Protein AF-A0A9Q1JH69-F1 (afdb_monomer_lite)

Structure (mmCIF, N/CA/C/O backbone):
data_AF-A0A9Q1JH69-F1
#
_entry.id   AF-A0A9Q1JH69-F1
#
loop_
_atom_site.group_PDB
_atom_site.id
_atom_site.type_symbol
_atom_site.label_atom_id
_atom_site.label_alt_id
_atom_site.label_comp_id
_atom_site.label_asym_id
_atom_site.label_entity_id
_atom_site.label_seq_id
_atom_site.pdbx_PDB_ins_code
_atom_site.Cartn_x
_atom_site.Cartn_y
_atom_site.Cartn_z
_atom_site.occupancy
_atom_site.B_iso_or_equiv
_atom_site.auth_seq_id
_atom_site.auth_comp_id
_atom_site.auth_asym_id
_atom_site.auth_atom_id
_atom_site.pdbx_PDB_model_num
ATOM 1 N N . MET A 1 1 ? -28.970 16.716 25.836 1.00 39.31 1 MET A N 1
ATOM 2 C CA . MET A 1 1 ? -28.172 15.464 25.764 1.00 39.31 1 MET A CA 1
ATOM 3 C C . MET A 1 1 ? -27.393 15.265 24.453 1.00 39.31 1 MET A C 1
ATOM 5 O O . MET A 1 1 ? -26.187 15.084 24.532 1.00 39.31 1 MET A O 1
ATOM 9 N N . ARG A 1 2 ? -27.994 15.354 23.248 1.00 32.56 2 ARG A N 1
ATOM 10 C CA . ARG A 1 2 ? -27.278 15.139 21.957 1.00 32.56 2 ARG A CA 1
ATOM 11 C C . ARG A 1 2 ? -26.061 16.054 21.710 1.00 32.56 2 ARG A C 1
ATOM 13 O O . ARG A 1 2 ? -25.109 15.648 21.047 1.00 32.56 2 ARG A O 1
ATOM 20 N N . GLN A 1 3 ? -26.083 17.286 22.224 1.00 34.34 3 GLN A N 1
ATOM 21 C CA . GLN A 1 3 ? -24.958 18.224 22.106 1.00 34.34 3 GLN A CA 1
ATOM 22 C C . GLN A 1 3 ? -23.813 17.908 23.077 1.00 34.34 3 GLN A C 1
ATOM 24 O O . GLN A 1 3 ? -22.659 17.987 22.669 1.00 34.34 3 GLN A O 1
ATOM 29 N N . GLN A 1 4 ? -24.110 17.469 24.305 1.00 36.91 4 GLN A N 1
ATOM 30 C CA . GLN A 1 4 ? -23.094 17.056 25.283 1.00 36.91 4 GLN A CA 1
ATOM 31 C C . GLN A 1 4 ? -22.346 15.799 24.820 1.00 36.91 4 GLN A C 1
ATOM 33 O O . GLN A 1 4 ? -21.121 15.793 24.843 1.00 36.91 4 GLN A O 1
ATOM 38 N N . SER A 1 5 ? -23.044 14.811 24.243 1.00 51.31 5 SER A N 1
ATOM 39 C CA . SER A 1 5 ? -22.400 13.619 23.663 1.00 51.31 5 SER A CA 1
ATOM 40 C C . SER A 1 5 ? -21.495 13.933 22.462 1.00 51.31 5 SER A C 1
ATOM 42 O O . SER A 1 5 ? -20.527 13.224 22.203 1.00 51.31 5 SER A O 1
ATOM 44 N N . LYS A 1 6 ? -21.793 15.002 21.704 1.00 47.84 6 LYS A N 1
ATOM 45 C CA . LYS A 1 6 ? -20.969 15.450 20.565 1.00 47.84 6 LYS A CA 1
ATOM 46 C C . LYS A 1 6 ? -19.736 16.232 21.041 1.00 47.84 6 LYS A C 1
ATOM 48 O O . LYS A 1 6 ? -18.679 16.129 20.427 1.00 47.84 6 LYS A O 1
ATOM 53 N N . LEU A 1 7 ? -19.872 16.969 22.147 1.00 47.31 7 LEU A N 1
ATOM 54 C CA . LEU A 1 7 ? -18.792 17.677 22.841 1.00 47.31 7 LEU A CA 1
ATOM 55 C C . LEU A 1 7 ? -17.818 16.715 23.534 1.00 47.31 7 LEU A C 1
ATOM 57 O O . LEU A 1 7 ? -16.612 16.879 23.375 1.00 47.31 7 LEU A O 1
ATOM 61 N N . GLU A 1 8 ? -18.316 15.679 24.215 1.00 49.56 8 GLU A N 1
ATOM 62 C CA . GLU A 1 8 ? -17.483 14.598 24.765 1.00 49.56 8 GLU A CA 1
ATOM 63 C C . GLU A 1 8 ? -16.737 13.844 23.663 1.00 49.56 8 GLU A C 1
ATOM 65 O O . GLU A 1 8 ? -15.539 13.629 23.783 1.00 49.56 8 GLU A O 1
ATOM 70 N N . TRP A 1 9 ? -17.388 13.516 22.542 1.00 50.44 9 TRP A N 1
ATOM 71 C CA . TRP A 1 9 ? -16.715 12.861 21.412 1.00 50.44 9 TRP A CA 1
ATOM 72 C C . TRP A 1 9 ? -15.596 13.727 20.804 1.00 50.44 9 TRP A C 1
ATOM 74 O O . TRP A 1 9 ? -14.533 13.220 20.452 1.00 50.44 9 TRP A O 1
ATOM 84 N N . LEU A 1 10 ? -15.798 15.048 20.729 1.00 52.19 10 LEU A N 1
ATOM 85 C CA . LEU A 1 10 ? -14.790 16.001 20.249 1.00 52.19 10 LEU A CA 1
ATOM 86 C C . LEU A 1 10 ? -13.636 16.223 21.243 1.00 52.19 10 LEU A C 1
ATOM 88 O O . LEU A 1 10 ? -12.507 16.459 20.802 1.00 52.19 10 LEU A O 1
ATOM 92 N N . ASN A 1 11 ? -13.904 16.154 22.552 1.00 52.62 11 ASN A N 1
ATOM 93 C CA . ASN A 1 11 ? -12.882 16.275 23.598 1.00 52.62 11 ASN A CA 1
ATOM 94 C C . ASN A 1 11 ? -12.107 14.966 23.822 1.00 52.62 11 ASN A C 1
ATOM 96 O O . ASN A 1 11 ? -10.902 15.026 24.053 1.00 52.62 11 ASN A O 1
ATOM 100 N N . SER A 1 12 ? -12.761 13.807 23.724 1.00 52.50 12 SER A N 1
ATOM 101 C CA . SER A 1 12 ? -12.167 12.489 23.992 1.00 52.50 12 SER A CA 1
ATOM 102 C C . SER A 1 12 ? -11.649 11.766 22.743 1.00 52.50 12 SER A C 1
ATOM 104 O O . SER A 1 12 ? -10.845 10.858 22.894 1.00 52.50 12 SER A O 1
ATOM 106 N N . GLY A 1 13 ? -12.021 12.166 21.521 1.00 59.81 13 GLY A N 1
ATOM 107 C CA . GLY A 1 13 ? -11.434 11.662 20.265 1.00 59.81 13 GLY A CA 1
ATOM 108 C C . GLY A 1 13 ? -11.189 10.139 20.201 1.00 59.81 13 GLY A C 1
ATOM 109 O O . GLY A 1 13 ? -11.972 9.353 20.724 1.00 59.81 13 GLY A O 1
ATOM 110 N N . ASP A 1 14 ? -10.071 9.738 19.577 1.00 53.41 14 ASP A N 1
ATOM 111 C CA . ASP A 1 14 ? -9.562 8.351 19.467 1.00 53.41 14 ASP A CA 1
ATOM 112 C C . ASP A 1 14 ? -8.989 7.780 20.784 1.00 53.41 14 ASP A C 1
ATOM 114 O O . ASP A 1 14 ? -8.288 6.764 20.775 1.00 53.41 14 ASP A O 1
ATOM 118 N N . HIS A 1 15 ? -9.232 8.411 21.940 1.00 51.44 15 HIS A N 1
ATOM 119 C CA . HIS A 1 15 ? -8.842 7.783 23.200 1.00 51.44 15 HIS A CA 1
ATOM 120 C C . HIS A 1 15 ? -9.633 6.480 23.387 1.00 51.44 15 HIS A C 1
ATOM 122 O O . HIS A 1 15 ? -10.811 6.402 23.027 1.00 51.44 15 HIS A O 1
ATOM 128 N N . TYR A 1 16 ? -8.969 5.463 23.954 1.00 51.84 16 TYR A N 1
ATOM 129 C CA . TYR A 1 16 ? -9.450 4.094 24.208 1.00 51.84 16 TYR A CA 1
ATOM 130 C C . TYR A 1 16 ? -10.591 4.085 25.250 1.00 51.84 16 TYR A C 1
ATOM 132 O O . TYR A 1 16 ? -10.495 3.518 26.334 1.00 51.84 16 TYR A O 1
ATOM 140 N N . THR A 1 17 ? -11.671 4.801 24.957 1.00 66.44 17 THR A N 1
ATOM 141 C CA . THR A 1 17 ? -12.751 5.123 25.886 1.00 66.44 17 THR A CA 1
ATOM 142 C C . THR A 1 17 ? -13.881 4.123 25.683 1.00 66.44 17 THR A C 1
ATOM 144 O O . THR A 1 17 ? -14.203 3.768 24.548 1.00 66.44 17 THR A O 1
ATOM 147 N N . LYS A 1 18 ? -14.549 3.692 26.760 1.00 71.19 18 LYS A N 1
ATOM 148 C CA . LYS A 1 18 ? -15.679 2.743 26.678 1.00 71.19 18 LYS A CA 1
ATOM 149 C C . LYS A 1 18 ? -16.758 3.193 25.679 1.00 71.19 18 LYS A C 1
ATOM 151 O O . LYS A 1 18 ? -17.301 2.367 24.951 1.00 71.19 18 LYS A O 1
ATOM 156 N N . LEU A 1 19 ? -17.003 4.503 25.580 1.00 72.56 19 LEU A N 1
ATOM 157 C CA . LEU A 1 19 ? -17.933 5.097 24.6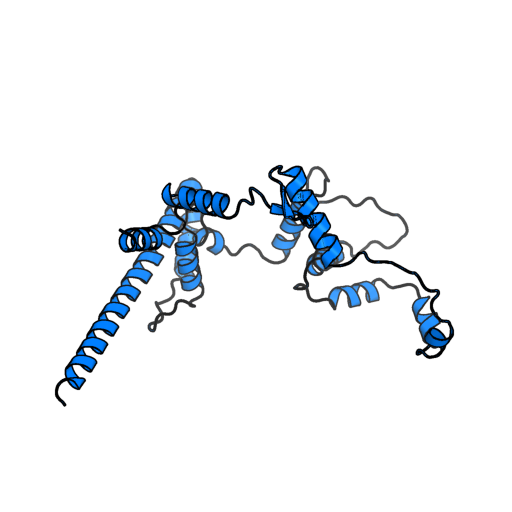14 1.00 72.56 19 LEU A CA 1
ATOM 158 C C . LEU A 1 19 ? -17.505 4.897 23.150 1.00 72.56 19 LEU A C 1
ATOM 160 O O . LEU A 1 19 ? -18.359 4.647 22.302 1.00 72.56 19 LEU A O 1
ATOM 164 N N . PHE A 1 20 ? -16.205 4.959 22.843 1.00 67.50 20 PHE A N 1
ATOM 165 C CA . PHE A 1 20 ? -15.690 4.706 21.493 1.00 67.50 20 PHE A CA 1
ATOM 166 C C . PHE A 1 20 ? -15.962 3.260 21.070 1.00 67.50 20 PHE A C 1
ATOM 168 O O . PHE A 1 20 ? -16.526 3.025 20.002 1.00 67.50 20 PHE A O 1
ATOM 175 N N . PHE A 1 21 ? -15.659 2.293 21.941 1.00 76.12 21 PHE A N 1
ATOM 176 C CA . PHE A 1 21 ? -15.958 0.882 21.679 1.00 76.12 21 PHE A CA 1
ATOM 177 C C . PHE A 1 21 ? -17.456 0.608 21.604 1.00 76.12 21 PHE A C 1
ATOM 179 O O . PHE A 1 21 ? -17.886 -0.143 20.730 1.00 76.12 21 PHE A O 1
ATOM 186 N N . ALA A 1 22 ? -18.266 1.256 22.445 1.00 80.88 22 ALA A N 1
ATOM 187 C CA . ALA A 1 22 ? -19.720 1.179 22.349 1.00 80.88 22 ALA A CA 1
ATOM 188 C C . ALA A 1 22 ? -20.221 1.711 20.996 1.00 80.88 22 ALA A C 1
ATOM 190 O O . ALA A 1 22 ? -21.060 1.078 20.356 1.00 80.88 22 ALA A O 1
ATOM 191 N N . LYS A 1 23 ? -19.655 2.820 20.501 1.00 77.94 23 LYS A N 1
ATOM 192 C CA . LYS A 1 23 ? -20.007 3.382 19.192 1.00 77.94 23 LYS A CA 1
ATOM 193 C C . LYS A 1 23 ? -19.524 2.511 18.031 1.00 77.94 23 LYS A C 1
ATOM 195 O O . LYS A 1 23 ? -20.263 2.336 17.068 1.00 77.94 23 LYS A O 1
ATOM 200 N N . MET A 1 24 ? -18.326 1.933 18.121 1.00 76.31 24 MET A N 1
ATOM 201 C CA . MET A 1 24 ? -17.813 0.953 17.156 1.00 76.31 24 MET A CA 1
ATOM 202 C C . MET A 1 24 ? -18.691 -0.298 17.116 1.00 76.31 24 MET A C 1
ATOM 204 O O . MET A 1 24 ? -19.048 -0.750 16.032 1.00 76.31 24 MET A O 1
ATOM 208 N N . LYS A 1 25 ? -19.104 -0.815 18.279 1.00 83.94 25 LYS A N 1
ATOM 209 C CA . LYS A 1 25 ? -20.039 -1.941 18.389 1.00 83.94 25 LYS A CA 1
ATOM 210 C C . LYS A 1 25 ? -21.395 -1.589 17.779 1.00 83.94 25 LYS A C 1
ATOM 212 O O . LYS A 1 25 ? -21.896 -2.370 16.981 1.00 83.94 25 LYS A O 1
ATOM 217 N N . GLN A 1 26 ? -21.921 -0.392 18.053 1.00 84.19 26 GLN A N 1
ATOM 218 C CA . GLN A 1 26 ? -23.156 0.102 17.439 1.00 84.19 26 GLN A CA 1
ATOM 219 C C . GLN A 1 26 ? -23.038 0.194 15.912 1.00 84.19 26 GLN A C 1
ATOM 221 O O . GLN A 1 26 ? -23.941 -0.243 15.211 1.00 84.19 26 GLN A O 1
ATOM 226 N N . ARG A 1 27 ? -21.934 0.733 15.375 1.00 81.00 27 ARG A N 1
ATOM 227 C CA . ARG A 1 27 ? -21.709 0.796 13.919 1.00 81.00 27 ARG A CA 1
ATOM 228 C C . ARG A 1 27 ? -21.555 -0.593 13.312 1.00 81.00 27 ARG A C 1
ATOM 230 O O . ARG A 1 27 ? -22.103 -0.841 12.250 1.00 81.00 27 ARG A O 1
ATOM 237 N N . LYS A 1 28 ? -20.845 -1.497 13.991 1.00 82.50 28 LYS A N 1
ATOM 238 C CA . LYS A 1 28 ? -20.693 -2.890 13.560 1.00 82.50 28 LYS A CA 1
ATOM 239 C C . LYS A 1 28 ? -22.045 -3.601 13.511 1.00 82.50 28 LYS A C 1
ATOM 241 O O . LYS A 1 28 ? -22.288 -4.298 12.544 1.00 82.50 28 LYS A O 1
ATOM 246 N N . GLN A 1 29 ? -22.905 -3.393 14.508 1.00 83.38 29 GLN A N 1
ATOM 247 C CA . GLN A 1 29 ? -24.267 -3.938 14.546 1.00 83.38 29 GLN A CA 1
ATOM 248 C C . GLN A 1 29 ? -25.170 -3.310 13.478 1.00 83.38 29 GLN A C 1
ATOM 250 O O . GLN A 1 29 ? -25.878 -4.031 12.796 1.00 83.38 29 GLN A O 1
ATOM 255 N N . ALA A 1 30 ? -25.112 -1.989 13.287 1.00 81.88 30 ALA A N 1
ATOM 256 C CA . ALA A 1 30 ? -25.909 -1.296 12.271 1.00 81.88 30 ALA A CA 1
ATOM 257 C C . ALA A 1 30 ? -25.500 -1.661 10.834 1.00 81.88 30 ALA A C 1
ATOM 259 O O . ALA A 1 30 ? -26.337 -1.664 9.942 1.00 81.88 30 ALA A O 1
ATOM 260 N N . ASN A 1 31 ? -24.219 -1.963 10.615 1.00 81.06 31 ASN A N 1
ATOM 261 C CA . ASN A 1 31 ? -23.698 -2.408 9.324 1.00 81.06 31 ASN A CA 1
ATOM 262 C C . ASN A 1 31 ? -23.751 -3.935 9.160 1.00 81.06 31 ASN A C 1
ATOM 264 O O . ASN A 1 31 ? -23.319 -4.442 8.125 1.00 81.06 31 ASN A O 1
ATOM 268 N N . TYR A 1 32 ? -24.191 -4.674 10.182 1.00 81.12 32 TYR A N 1
ATOM 269 C CA . TYR A 1 32 ? -24.333 -6.116 10.079 1.00 81.12 32 TYR A CA 1
ATOM 270 C C . TYR A 1 32 ? -25.615 -6.416 9.313 1.00 81.12 32 TYR A C 1
ATOM 272 O O . TYR A 1 32 ? -26.703 -6.008 9.714 1.00 81.12 32 TYR A O 1
ATOM 280 N N . ILE A 1 33 ? -25.470 -7.106 8.190 1.00 81.06 33 ILE A N 1
ATOM 281 C CA . ILE A 1 33 ? -26.597 -7.526 7.371 1.00 81.06 33 ILE A CA 1
ATOM 282 C C . ILE A 1 33 ? -27.104 -8.836 7.973 1.00 81.06 33 ILE A C 1
ATOM 284 O O . ILE A 1 33 ? -26.442 -9.862 7.852 1.00 81.06 33 ILE A O 1
ATOM 288 N N . TYR A 1 34 ? -28.230 -8.764 8.683 1.00 80.62 34 TYR A N 1
ATOM 289 C CA . TYR A 1 34 ? -28.872 -9.923 9.312 1.00 80.62 34 TYR A CA 1
ATOM 290 C C . TYR A 1 34 ? -29.674 -10.744 8.312 1.00 80.62 34 TYR A C 1
ATOM 292 O O . TYR A 1 34 ? -29.681 -11.964 8.398 1.00 80.62 34 TYR A O 1
ATOM 300 N N . SER A 1 35 ? -30.327 -10.064 7.373 1.00 85.19 35 SER A N 1
ATOM 301 C CA . SER A 1 35 ? -31.184 -10.692 6.388 1.00 85.19 35 SER A CA 1
ATOM 302 C C . SER A 1 35 ? -31.197 -9.913 5.089 1.00 85.19 35 SER A C 1
ATOM 304 O O . SER A 1 35 ? -31.017 -8.689 5.075 1.00 85.19 35 SER A O 1
ATOM 306 N N . ILE A 1 36 ? -31.379 -10.635 3.989 1.00 88.44 36 ILE A N 1
ATOM 307 C CA . ILE A 1 36 ? -31.555 -10.051 2.659 1.00 88.44 36 ILE A CA 1
ATOM 308 C C . ILE A 1 36 ? -32.697 -10.743 1.931 1.00 88.44 36 ILE A C 1
ATOM 310 O O . ILE A 1 36 ? -32.966 -11.921 2.152 1.00 88.44 36 ILE A O 1
ATOM 314 N N . ASN A 1 37 ? -33.348 -9.999 1.042 1.00 88.50 37 ASN A N 1
ATOM 315 C CA . ASN A 1 37 ? -34.359 -10.556 0.157 1.00 88.50 37 ASN A CA 1
ATOM 316 C C . ASN A 1 37 ? -33.669 -11.146 -1.070 1.00 88.50 37 ASN A C 1
ATOM 318 O O . ASN A 1 37 ? -32.896 -10.454 -1.738 1.00 88.50 37 ASN A O 1
ATOM 322 N N . ASP A 1 38 ? -33.961 -12.408 -1.358 1.00 84.50 38 ASP A N 1
ATOM 323 C CA . ASP A 1 38 ? -33.528 -13.061 -2.588 1.00 84.50 38 ASP A CA 1
ATOM 324 C C . ASP A 1 38 ? -34.322 -12.537 -3.802 1.00 84.50 38 ASP A C 1
ATOM 326 O O . ASP A 1 38 ? -35.324 -11.828 -3.661 1.00 84.50 38 ASP A O 1
ATOM 330 N N . ALA A 1 39 ? -33.904 -12.907 -5.013 1.00 81.56 39 ALA A N 1
ATOM 331 C CA . ALA A 1 39 ? -34.541 -12.517 -6.272 1.00 81.56 39 ALA A CA 1
ATOM 332 C C . ALA A 1 39 ? -36.028 -12.920 -6.365 1.00 81.56 39 ALA A C 1
ATOM 334 O O . ALA A 1 39 ? -36.788 -12.310 -7.113 1.00 81.56 39 ALA A O 1
ATOM 335 N N . THR A 1 40 ? -36.458 -13.921 -5.591 1.00 84.12 40 THR A N 1
ATOM 336 C CA . THR A 1 40 ? -37.853 -14.378 -5.484 1.00 84.12 40 THR A CA 1
ATOM 337 C C . THR A 1 40 ? -38.670 -13.622 -4.429 1.00 84.12 40 THR A C 1
ATOM 339 O O . THR A 1 40 ? -39.846 -13.925 -4.239 1.00 84.12 40 THR A O 1
ATOM 342 N N . GLY A 1 41 ? -38.071 -12.659 -3.719 1.00 82.25 41 GLY A N 1
ATOM 343 C CA . GLY A 1 41 ? -38.712 -11.911 -2.633 1.00 82.25 41 GLY A CA 1
ATOM 344 C C . GLY A 1 41 ? -38.757 -12.649 -1.289 1.00 82.25 41 GLY A C 1
ATOM 345 O O . GLY A 1 41 ? -39.386 -12.166 -0.350 1.00 82.25 41 GLY A O 1
ATOM 346 N N . THR A 1 42 ? -38.100 -13.805 -1.174 1.00 86.88 42 THR A N 1
ATOM 347 C CA . THR A 1 42 ? -38.000 -14.569 0.078 1.00 86.88 42 THR A CA 1
ATOM 348 C C . THR A 1 42 ? -36.910 -13.984 0.977 1.00 86.88 42 THR A C 1
ATOM 350 O O . THR A 1 42 ? -35.824 -13.658 0.500 1.00 86.88 42 THR A O 1
ATOM 353 N N . ILE A 1 43 ? -37.193 -13.857 2.276 1.00 88.12 43 ILE A N 1
ATOM 354 C CA . ILE A 1 43 ? -36.234 -13.362 3.271 1.00 88.12 43 ILE A CA 1
ATOM 355 C C . ILE A 1 43 ? -35.274 -14.498 3.645 1.00 88.12 43 ILE A C 1
ATOM 357 O O . ILE A 1 43 ? -35.712 -15.595 3.995 1.00 88.12 43 ILE A O 1
ATOM 361 N N . VAL A 1 44 ? -33.972 -14.230 3.564 1.00 87.00 44 VAL A N 1
ATOM 362 C CA . VAL A 1 44 ? -32.896 -15.168 3.897 1.00 87.00 44 VAL A CA 1
ATOM 363 C C . VAL A 1 44 ? -32.104 -14.627 5.085 1.00 87.00 44 VAL A C 1
ATOM 365 O O . VAL A 1 44 ? -31.508 -13.556 4.978 1.00 87.00 44 VAL A O 1
ATOM 368 N N . ASP A 1 45 ? -32.064 -15.392 6.180 1.00 86.25 45 ASP A N 1
ATOM 369 C CA . ASP A 1 45 ? -31.484 -14.969 7.470 1.00 86.25 45 ASP A CA 1
ATOM 370 C C . ASP A 1 45 ? -30.182 -15.710 7.848 1.00 86.25 45 ASP A C 1
ATOM 372 O O . ASP A 1 45 ? -29.482 -15.321 8.783 1.00 86.25 45 ASP A O 1
ATOM 376 N N . ASP A 1 46 ? -29.830 -16.794 7.147 1.00 87.25 46 ASP A N 1
ATOM 377 C CA . ASP A 1 46 ? -28.613 -17.564 7.440 1.00 87.25 46 ASP A CA 1
ATOM 378 C C . ASP A 1 46 ? -27.363 -16.911 6.832 1.00 87.25 46 ASP A C 1
ATOM 380 O O . ASP A 1 46 ? -27.356 -16.532 5.664 1.00 87.25 46 ASP A O 1
ATOM 384 N N . PHE A 1 47 ? -26.262 -16.834 7.587 1.00 85.44 47 PHE A N 1
ATOM 385 C CA . PHE A 1 47 ? -25.041 -16.148 7.145 1.00 85.44 47 PHE A CA 1
ATOM 386 C C . PHE A 1 47 ? -24.449 -16.754 5.866 1.00 85.44 47 PHE A C 1
ATOM 388 O O . PHE A 1 47 ? -23.991 -16.017 4.987 1.00 85.44 47 PHE A O 1
ATOM 395 N N . SER A 1 48 ? -24.461 -18.087 5.740 1.00 86.81 48 SER A N 1
ATOM 396 C CA . SER A 1 48 ? -23.951 -18.743 4.535 1.00 86.81 48 SER A CA 1
ATOM 397 C C . SER A 1 48 ? -24.873 -18.494 3.346 1.00 86.81 48 SER A C 1
ATOM 399 O O . SER A 1 48 ? -24.389 -18.292 2.229 1.00 86.81 48 SER A O 1
ATOM 401 N N . ALA A 1 49 ? -26.183 -18.499 3.580 1.00 85.12 49 ALA A N 1
ATOM 402 C CA . ALA A 1 49 ? -27.175 -18.221 2.554 1.00 85.12 49 ALA A CA 1
ATOM 403 C C . ALA A 1 49 ? -27.135 -16.749 2.092 1.00 85.12 49 ALA A C 1
ATOM 405 O O . ALA A 1 49 ? -27.077 -16.502 0.892 1.00 85.12 49 ALA A O 1
ATOM 406 N N . VAL A 1 50 ? -27.022 -15.780 3.009 1.00 88.50 50 VAL A N 1
ATOM 407 C CA . VAL A 1 50 ? -26.853 -14.344 2.710 1.00 88.50 50 VAL A CA 1
ATOM 408 C C . VAL A 1 50 ? -25.600 -14.104 1.859 1.00 88.50 50 VAL A C 1
ATOM 410 O O . VAL A 1 50 ? -25.645 -13.393 0.854 1.00 88.50 50 VAL A O 1
ATOM 413 N N . ALA A 1 51 ? -24.470 -14.719 2.228 1.00 89.25 51 ALA A N 1
ATOM 414 C CA . ALA A 1 51 ? -23.226 -14.606 1.465 1.00 89.25 51 ALA A CA 1
ATOM 415 C C . ALA A 1 51 ? -23.368 -15.178 0.045 1.00 89.25 51 ALA A C 1
ATOM 417 O O . ALA A 1 51 ? -22.866 -14.583 -0.916 1.00 89.25 51 ALA A O 1
ATOM 418 N N . LYS A 1 52 ? -24.074 -16.306 -0.093 1.00 89.62 52 LYS A N 1
ATOM 419 C CA . LYS A 1 52 ? -24.352 -16.932 -1.387 1.00 89.62 52 LYS A CA 1
ATOM 420 C C . LYS A 1 52 ? -25.254 -16.047 -2.248 1.00 89.62 52 LYS A C 1
ATOM 422 O O . LYS A 1 52 ? -24.857 -15.711 -3.356 1.00 89.62 52 LYS A O 1
ATOM 427 N N . THR A 1 53 ? -26.385 -15.586 -1.721 1.00 90.25 53 THR A N 1
ATOM 428 C CA . THR A 1 53 ? -27.325 -14.710 -2.436 1.00 90.25 53 THR A CA 1
ATOM 429 C C . THR A 1 53 ? -26.666 -13.395 -2.871 1.00 90.25 53 THR A C 1
ATOM 431 O O . THR A 1 53 ? -26.849 -12.972 -4.010 1.00 90.25 53 THR A O 1
ATOM 434 N N . LEU A 1 54 ? -25.819 -12.778 -2.034 1.00 89.38 54 LEU A N 1
ATOM 435 C CA . LEU A 1 54 ? -25.022 -11.609 -2.443 1.00 89.38 54 LEU A CA 1
ATOM 436 C C . LEU A 1 54 ? -24.065 -11.939 -3.591 1.00 89.38 54 LEU A C 1
ATOM 438 O O . LEU A 1 54 ? -23.948 -11.170 -4.544 1.00 89.38 54 LEU A O 1
ATOM 442 N N . THR A 1 55 ? -23.366 -13.069 -3.493 1.00 89.31 55 THR A N 1
ATOM 443 C CA . THR A 1 55 ? -22.422 -13.502 -4.527 1.00 89.31 55 THR A CA 1
ATOM 444 C C . THR A 1 55 ? -23.143 -13.748 -5.848 1.00 89.31 55 THR A C 1
ATOM 446 O O . THR A 1 55 ? -22.709 -13.233 -6.876 1.00 89.31 55 THR A O 1
ATOM 449 N N . ASP A 1 56 ? -24.265 -14.463 -5.817 1.00 89.12 56 ASP A N 1
ATOM 450 C CA . ASP A 1 56 ? -25.077 -14.782 -6.991 1.00 89.12 56 ASP A CA 1
ATOM 451 C C . ASP A 1 56 ? -25.656 -13.510 -7.627 1.00 89.12 56 ASP A C 1
ATOM 453 O O . ASP A 1 56 ? -25.572 -13.338 -8.846 1.00 89.12 56 ASP A O 1
ATOM 457 N N . PHE A 1 57 ? -26.151 -12.570 -6.813 1.00 89.38 57 PHE A N 1
ATOM 458 C CA . PHE A 1 57 ? -26.628 -11.267 -7.277 1.00 89.38 57 PHE A CA 1
ATOM 459 C C . PHE A 1 57 ? -25.532 -10.490 -8.017 1.00 89.38 57 PHE A C 1
ATOM 461 O O . PHE A 1 57 ? -25.739 -10.055 -9.150 1.00 89.38 57 PHE A O 1
ATOM 468 N N . TYR A 1 58 ? -24.343 -10.343 -7.421 1.00 89.56 58 TYR A N 1
ATOM 469 C CA . TYR A 1 58 ? -23.249 -9.613 -8.068 1.00 89.56 58 TYR A CA 1
ATOM 470 C C . TYR A 1 58 ? -22.673 -10.359 -9.274 1.00 89.56 58 TYR A C 1
ATOM 472 O O . TYR A 1 58 ? -22.291 -9.713 -10.247 1.00 89.56 58 TYR A O 1
ATOM 480 N N . GLN A 1 59 ? -22.643 -11.693 -9.264 1.00 87.44 59 GLN A N 1
ATOM 481 C CA . GLN A 1 59 ? -22.253 -12.482 -10.437 1.00 87.44 59 GLN A CA 1
ATOM 482 C C . GLN A 1 59 ? -23.225 -12.293 -11.605 1.00 87.44 59 GLN A C 1
ATOM 484 O O . GLN A 1 59 ? -22.796 -12.235 -12.757 1.00 87.44 59 GLN A O 1
ATOM 489 N N . GLN A 1 60 ? -24.526 -12.192 -11.331 1.00 87.00 60 GLN A N 1
ATOM 490 C CA . GLN A 1 60 ? -25.519 -11.882 -12.358 1.00 87.00 60 GLN A CA 1
ATOM 491 C C . GLN A 1 60 ? -25.399 -10.431 -12.832 1.00 87.00 60 GLN A C 1
ATOM 493 O O . GLN A 1 60 ? -25.388 -10.196 -14.038 1.00 87.00 60 GLN A O 1
ATOM 498 N N . LEU A 1 61 ? -25.241 -9.478 -11.907 1.00 88.88 61 LEU A N 1
ATOM 499 C CA . LEU A 1 61 ? -25.121 -8.049 -12.208 1.00 88.88 61 LEU A CA 1
ATOM 500 C C . LEU A 1 61 ? -23.879 -7.724 -13.049 1.00 88.88 61 LEU A C 1
ATOM 502 O O . LEU A 1 61 ? -23.963 -6.965 -14.010 1.00 88.88 61 LEU A O 1
ATOM 506 N N . LEU A 1 62 ? -22.727 -8.294 -12.688 1.00 88.88 62 LEU A N 1
ATOM 507 C CA . LEU A 1 62 ? -21.468 -8.128 -13.424 1.00 88.88 62 LEU A CA 1
ATOM 508 C C . LEU A 1 62 ? -21.421 -8.985 -14.698 1.00 88.88 62 LEU A C 1
ATOM 510 O O . LEU A 1 62 ? -20.561 -8.776 -15.553 1.00 88.88 62 LEU A O 1
ATOM 514 N N . GLY A 1 63 ? -22.359 -9.925 -14.830 1.00 83.56 63 GLY A N 1
ATOM 515 C CA . GLY A 1 63 ? -22.439 -10.882 -15.917 1.00 83.56 63 GLY A CA 1
ATOM 516 C C . GLY A 1 63 ? -21.492 -12.070 -15.735 1.00 83.56 63 GLY A C 1
ATOM 517 O O . GLY A 1 63 ? -20.390 -11.976 -15.194 1.00 83.56 63 GLY A O 1
ATOM 518 N N . LYS A 1 64 ? -21.908 -13.227 -16.260 1.00 70.81 64 LYS A N 1
ATOM 519 C CA . LYS A 1 64 ? -20.998 -14.358 -16.462 1.00 70.81 64 LYS A CA 1
ATOM 520 C C . LYS A 1 64 ? -20.147 -14.045 -17.684 1.00 70.81 64 LYS A C 1
ATOM 522 O O . LYS A 1 64 ? -20.692 -13.872 -18.775 1.00 70.81 64 LYS A O 1
ATOM 527 N N . GLN A 1 65 ? -18.827 -13.997 -17.522 1.00 69.19 65 GLN A N 1
ATOM 528 C CA . GLN A 1 65 ? -17.918 -13.878 -18.656 1.00 69.19 65 GLN A CA 1
ATOM 529 C C . GLN A 1 65 ? -18.055 -15.139 -19.519 1.00 69.19 65 GLN A C 1
ATOM 531 O O . GLN A 1 65 ? -17.447 -16.172 -19.246 1.00 69.19 65 GLN A O 1
ATOM 536 N N . LYS A 1 66 ? -18.888 -15.082 -20.561 1.00 65.50 66 LYS A N 1
ATOM 537 C CA . LYS A 1 66 ? -18.874 -16.085 -21.623 1.00 65.50 66 LYS A CA 1
ATOM 538 C C . LYS A 1 66 ? -17.621 -15.819 -22.437 1.00 65.50 66 LYS A C 1
ATOM 540 O O . LYS A 1 66 ? -17.636 -14.995 -23.348 1.00 65.50 66 LYS A O 1
ATOM 545 N N . ILE A 1 67 ? -16.523 -16.475 -22.077 1.00 65.25 67 ILE A N 1
ATOM 546 C CA . ILE A 1 67 ? -15.313 -16.452 -22.893 1.00 65.25 67 ILE A CA 1
ATOM 547 C C . ILE A 1 67 ? -15.584 -17.335 -24.115 1.00 65.25 67 ILE A C 1
ATOM 549 O O . ILE A 1 67 ? -15.182 -18.492 -24.182 1.00 65.25 67 ILE A O 1
ATOM 553 N N . HIS A 1 68 ? -16.335 -16.806 -25.079 1.00 64.25 68 HIS A N 1
ATOM 554 C CA . HIS A 1 68 ? -16.284 -17.333 -26.429 1.00 64.25 68 HIS A CA 1
ATOM 555 C C . HIS A 1 68 ? -14.951 -16.879 -27.008 1.00 64.25 68 HIS A C 1
ATOM 557 O O . HIS A 1 68 ? -14.813 -15.743 -27.458 1.00 64.25 68 HIS A O 1
ATOM 563 N N . TYR A 1 69 ? -13.957 -17.763 -26.973 1.00 66.88 69 TYR A N 1
ATOM 564 C CA . TYR A 1 69 ? -12.792 -17.622 -27.833 1.00 66.88 69 TYR A CA 1
ATOM 565 C C . TYR A 1 69 ? -13.274 -17.819 -29.272 1.00 66.88 69 TYR A C 1
ATOM 567 O O . TYR A 1 69 ? -13.281 -18.928 -29.800 1.00 66.88 69 TYR A O 1
ATOM 575 N N . THR A 1 70 ? -13.759 -16.756 -29.907 1.00 70.38 70 THR A N 1
ATOM 576 C CA . THR A 1 70 ? -13.847 -16.748 -31.365 1.00 70.38 70 THR A CA 1
ATOM 577 C C . THR A 1 70 ? -12.423 -16.815 -31.890 1.00 70.38 70 THR A C 1
ATOM 579 O O . THR A 1 70 ? -11.560 -16.085 -31.396 1.00 70.38 70 THR A O 1
ATOM 582 N N . HIS A 1 71 ? -12.169 -17.682 -32.870 1.00 74.06 71 HIS A N 1
ATOM 583 C CA . HIS A 1 71 ? -10.881 -17.704 -33.553 1.00 74.06 71 HIS A CA 1
ATOM 584 C C . HIS A 1 71 ? -10.552 -16.280 -34.010 1.00 74.06 71 HIS A C 1
ATOM 586 O O . HIS A 1 71 ? -11.409 -15.604 -34.589 1.00 74.06 71 HIS A O 1
ATOM 592 N N . VAL A 1 72 ? -9.346 -15.798 -33.698 1.00 77.12 72 VAL A N 1
ATOM 593 C CA . VAL A 1 72 ? -8.929 -14.457 -34.114 1.00 77.12 72 VAL A CA 1
ATOM 594 C C . VAL A 1 72 ? -9.048 -14.404 -35.636 1.00 77.12 72 VAL A C 1
ATOM 596 O O . VAL A 1 72 ? -8.551 -15.287 -36.338 1.00 77.12 72 VAL A O 1
ATOM 599 N N . SER A 1 73 ? -9.790 -13.422 -36.150 1.00 80.88 73 SER A N 1
ATOM 600 C CA . SER A 1 73 ? -9.978 -13.272 -37.591 1.00 80.88 73 SER A CA 1
ATOM 601 C C . SER A 1 73 ? -8.639 -12.915 -38.223 1.00 80.88 73 SER A C 1
ATOM 603 O O . SER A 1 73 ? -8.102 -11.835 -37.972 1.00 80.88 73 SER A O 1
ATOM 605 N N . GLN A 1 74 ? -8.121 -13.813 -39.061 1.00 79.81 74 GLN A N 1
ATOM 606 C CA . GLN A 1 74 ? -6.866 -13.633 -39.791 1.00 79.81 74 GLN A CA 1
ATOM 607 C C . GLN A 1 74 ? -6.847 -12.292 -40.546 1.00 79.81 74 GLN A C 1
ATOM 609 O O . GLN A 1 74 ? -5.874 -11.552 -40.471 1.00 79.81 74 GLN A O 1
ATOM 614 N N . LYS A 1 75 ? -7.986 -11.909 -41.144 1.00 82.94 75 LYS A N 1
ATOM 615 C CA . LYS A 1 75 ? -8.156 -10.635 -41.861 1.00 82.94 75 LYS A CA 1
ATOM 616 C C . LYS A 1 75 ? -7.921 -9.401 -40.981 1.00 82.94 75 LYS A C 1
ATOM 618 O O . LYS A 1 75 ? -7.444 -8.389 -41.474 1.00 82.94 75 LYS A O 1
ATOM 623 N N . ILE A 1 76 ? -8.264 -9.463 -39.689 1.00 81.38 76 ILE A N 1
ATOM 624 C CA . ILE A 1 76 ? -8.037 -8.354 -38.745 1.00 81.38 76 ILE A CA 1
ATOM 625 C C . ILE A 1 76 ? -6.559 -8.288 -38.349 1.00 81.38 76 ILE A C 1
ATOM 627 O O . ILE A 1 76 ? -6.014 -7.196 -38.217 1.00 81.38 76 ILE A O 1
ATOM 631 N N . MET A 1 77 ? -5.901 -9.441 -38.190 1.00 79.88 77 MET A N 1
ATOM 632 C CA . MET A 1 77 ? -4.460 -9.489 -37.921 1.00 79.88 77 MET A CA 1
ATOM 633 C C . MET A 1 77 ? -3.645 -8.964 -39.106 1.00 79.88 77 MET A C 1
ATOM 635 O O . MET A 1 77 ? -2.712 -8.195 -38.900 1.00 79.88 77 MET A O 1
ATOM 639 N N . GLU A 1 78 ? -4.025 -9.333 -40.331 1.00 81.44 78 GLU A N 1
ATOM 640 C CA . GLU A 1 78 ? -3.377 -8.893 -41.575 1.00 81.44 78 GLU A CA 1
ATOM 641 C C . GLU A 1 78 ? -3.600 -7.402 -41.873 1.00 81.44 78 GLU A C 1
ATOM 643 O O . GLU A 1 78 ? -2.756 -6.771 -42.501 1.00 81.44 78 GLU A O 1
ATOM 648 N N . ALA A 1 79 ? -4.708 -6.822 -41.399 1.00 84.62 79 ALA A N 1
ATOM 649 C CA . ALA A 1 79 ? -4.975 -5.387 -41.507 1.00 84.62 79 ALA A CA 1
ATOM 650 C C . ALA A 1 79 ? -4.171 -4.538 -40.500 1.00 84.62 79 ALA A C 1
ATOM 652 O O . ALA A 1 79 ? -4.106 -3.315 -40.634 1.00 84.62 79 ALA A O 1
ATOM 653 N N . GLY A 1 80 ? -3.589 -5.165 -39.474 1.00 82.62 80 GLY A N 1
ATOM 654 C CA . GLY A 1 80 ? -2.745 -4.500 -38.490 1.00 82.62 80 GLY A CA 1
ATOM 655 C C . GLY A 1 80 ? -1.305 -4.302 -38.982 1.00 82.62 80 GLY A C 1
ATOM 656 O O . GLY A 1 80 ? -0.856 -4.973 -39.909 1.00 82.62 80 GLY A O 1
ATOM 657 N N . PRO A 1 81 ? -0.533 -3.398 -38.358 1.00 83.50 81 PRO A N 1
ATOM 658 C CA . PRO A 1 81 ? 0.885 -3.255 -38.659 1.00 83.50 81 PRO A CA 1
ATOM 659 C C . PRO A 1 81 ? 1.641 -4.545 -38.307 1.00 83.50 81 PRO A C 1
ATOM 661 O O . PRO A 1 81 ? 1.669 -4.969 -37.150 1.00 83.50 81 PRO A O 1
ATOM 664 N N . ILE A 1 82 ? 2.271 -5.156 -39.311 1.00 84.69 82 ILE A N 1
ATOM 665 C CA . ILE A 1 82 ? 3.108 -6.349 -39.150 1.00 84.69 82 ILE A CA 1
ATOM 666 C C . ILE A 1 82 ? 4.543 -5.905 -38.855 1.00 84.69 82 ILE A C 1
ATOM 668 O O . ILE A 1 82 ? 5.048 -4.947 -39.444 1.00 84.69 82 ILE A O 1
ATOM 672 N N . LEU A 1 83 ? 5.210 -6.606 -37.936 1.00 87.69 83 LEU A N 1
ATOM 673 C CA . LEU A 1 83 ? 6.613 -6.347 -37.621 1.00 87.69 83 LEU A CA 1
ATOM 674 C C . LEU A 1 83 ? 7.487 -6.555 -38.859 1.00 87.69 83 LEU A C 1
ATOM 676 O O . LEU A 1 83 ? 7.369 -7.572 -39.545 1.00 87.69 83 LEU A O 1
ATOM 680 N N . THR A 1 84 ? 8.416 -5.635 -39.103 1.00 90.62 84 THR A N 1
ATOM 681 C CA . THR A 1 84 ? 9.414 -5.813 -40.163 1.00 90.62 84 THR A CA 1
ATOM 682 C C . THR A 1 84 ? 10.356 -6.967 -39.822 1.00 90.62 84 THR A C 1
ATOM 684 O O . THR A 1 84 ? 10.552 -7.293 -38.652 1.00 90.62 84 THR A O 1
ATOM 687 N N . ILE A 1 85 ? 11.004 -7.556 -40.832 1.00 88.88 85 ILE A N 1
ATOM 688 C CA . ILE A 1 85 ? 12.006 -8.621 -40.631 1.00 88.88 85 ILE A CA 1
ATOM 689 C C . ILE A 1 85 ? 13.076 -8.179 -39.618 1.00 88.88 85 ILE A C 1
ATOM 691 O O . ILE A 1 85 ? 13.461 -8.945 -38.743 1.00 88.88 85 ILE A O 1
ATOM 695 N N . VAL A 1 86 ? 13.495 -6.911 -39.671 1.00 92.00 86 VAL A N 1
ATOM 696 C CA . VAL A 1 86 ? 14.458 -6.341 -38.719 1.00 92.00 86 VAL A CA 1
ATOM 697 C C . VAL A 1 86 ? 13.909 -6.351 -37.291 1.00 92.00 86 VAL A C 1
ATOM 699 O O . VAL A 1 86 ? 14.612 -6.760 -36.374 1.00 92.00 86 VAL A O 1
ATOM 702 N N . GLN A 1 87 ? 12.654 -5.945 -37.078 1.00 89.31 87 GLN A N 1
ATOM 703 C CA . GLN A 1 87 ? 12.029 -5.981 -35.751 1.00 89.31 87 GLN A CA 1
ATOM 704 C C . GLN A 1 87 ? 11.846 -7.413 -35.236 1.00 89.31 87 GLN A C 1
ATOM 706 O O . GLN A 1 87 ? 12.021 -7.658 -34.046 1.00 89.31 87 GLN A O 1
ATOM 711 N N . GLN A 1 88 ? 11.534 -8.360 -36.121 1.00 88.62 88 GLN A N 1
ATOM 712 C CA . GLN A 1 88 ? 11.428 -9.776 -35.766 1.00 88.62 88 GLN A CA 1
ATOM 713 C C . GLN A 1 88 ? 12.784 -10.333 -35.321 1.00 88.62 88 GLN A C 1
ATOM 715 O O . GLN A 1 88 ? 12.876 -10.934 -34.254 1.00 88.62 88 GLN A O 1
ATOM 720 N N . LEU A 1 89 ? 13.853 -10.046 -36.071 1.00 89.50 89 LEU A N 1
ATOM 721 C CA . LEU A 1 89 ? 15.218 -10.404 -35.678 1.00 89.50 89 LEU A CA 1
ATOM 722 C C . LEU A 1 89 ? 15.626 -9.731 -34.361 1.00 89.50 89 LEU A C 1
ATOM 724 O O . LEU A 1 89 ? 16.277 -10.364 -33.533 1.00 89.50 89 LEU A O 1
ATOM 728 N N . MET A 1 90 ? 15.183 -8.490 -34.121 1.00 87.31 90 MET A N 1
ATOM 729 C CA . MET A 1 90 ? 15.420 -7.788 -32.856 1.00 87.31 90 MET A CA 1
ATOM 730 C C . MET A 1 90 ? 14.821 -8.511 -31.644 1.00 87.31 90 MET A C 1
ATOM 732 O O . MET A 1 90 ? 15.437 -8.527 -30.581 1.00 87.31 90 MET A O 1
ATOM 736 N N . LEU A 1 91 ? 13.654 -9.141 -31.801 1.00 86.12 91 LEU A N 1
ATOM 737 C CA . LEU A 1 91 ? 13.017 -9.933 -30.743 1.00 86.12 91 LEU A CA 1
ATOM 738 C C . LEU A 1 91 ? 13.734 -11.265 -30.478 1.00 86.12 91 LEU A C 1
ATOM 740 O O . LEU A 1 91 ? 13.599 -11.817 -29.388 1.00 86.12 91 LEU A O 1
ATOM 744 N N . CYS A 1 92 ? 14.489 -11.773 -31.453 1.00 86.62 92 CYS A N 1
ATOM 745 C CA . CYS A 1 92 ? 15.271 -13.001 -31.324 1.00 86.62 92 CYS A CA 1
ATOM 746 C C . CYS A 1 92 ? 16.667 -12.781 -30.715 1.00 86.62 92 CYS A C 1
ATOM 748 O O . CYS A 1 92 ? 17.342 -13.764 -30.405 1.00 86.62 92 CYS A O 1
ATOM 750 N N . PHE A 1 93 ? 17.126 -11.534 -30.544 1.00 83.94 93 PHE A N 1
ATOM 751 C CA . PHE A 1 93 ? 18.418 -11.279 -29.906 1.00 83.94 93 PHE A CA 1
ATOM 752 C C . PHE A 1 93 ? 18.408 -11.651 -28.422 1.00 83.94 93 PHE A C 1
ATOM 754 O O . PHE A 1 93 ? 17.416 -11.505 -27.706 1.00 83.94 93 PHE A O 1
ATOM 761 N N . VAL A 1 94 ? 19.568 -12.107 -27.945 1.00 84.31 94 VAL A N 1
ATOM 762 C CA . VAL A 1 94 ? 19.789 -12.394 -26.528 1.00 84.31 94 VAL A CA 1
ATOM 763 C C . VAL A 1 94 ? 19.688 -11.092 -25.740 1.00 84.31 94 VAL A C 1
ATOM 765 O O . VAL A 1 94 ? 20.483 -10.175 -25.942 1.00 84.31 94 VAL A O 1
ATOM 768 N N . VAL A 1 95 ? 18.734 -11.037 -24.811 1.00 82.94 95 VAL A N 1
ATOM 769 C CA . VAL A 1 95 ? 18.546 -9.886 -23.926 1.00 82.94 95 VAL A CA 1
ATOM 770 C C . VAL A 1 95 ? 19.779 -9.721 -23.041 1.00 82.94 95 VAL A C 1
ATOM 772 O O . VAL A 1 95 ? 20.126 -10.601 -22.248 1.00 82.94 95 VAL A O 1
ATOM 775 N N . THR A 1 96 ? 20.448 -8.579 -23.159 1.00 84.44 96 THR A N 1
ATOM 776 C CA . THR A 1 96 ? 21.669 -8.304 -22.397 1.00 84.44 96 THR A CA 1
ATOM 777 C C . THR A 1 96 ? 21.353 -7.766 -21.001 1.00 84.44 96 THR A C 1
ATOM 779 O O . THR A 1 96 ? 20.381 -7.038 -20.791 1.00 84.44 96 THR A O 1
ATOM 782 N N . GLN A 1 97 ? 22.233 -8.019 -20.023 1.00 78.19 97 GLN A N 1
ATOM 783 C CA . GLN A 1 97 ? 22.076 -7.459 -18.671 1.00 78.19 97 GLN A CA 1
ATOM 784 C C . GLN A 1 97 ? 22.008 -5.921 -18.680 1.00 78.19 97 GLN A C 1
ATOM 786 O O . GLN A 1 97 ? 21.334 -5.318 -17.847 1.00 78.19 97 GLN A O 1
ATOM 791 N N . LYS A 1 98 ? 22.683 -5.269 -19.638 1.00 81.81 98 LYS A N 1
ATOM 792 C CA . LYS A 1 98 ? 22.641 -3.810 -19.810 1.00 81.81 98 LYS A CA 1
ATOM 793 C C . LYS A 1 98 ? 21.244 -3.328 -20.200 1.00 81.81 98 LYS A C 1
ATOM 795 O O . LYS A 1 98 ? 20.787 -2.325 -19.655 1.00 81.81 98 LYS A O 1
ATOM 800 N N . GLU A 1 99 ? 20.562 -4.039 -21.094 1.00 83.50 99 GLU A N 1
ATOM 801 C CA . GLU A 1 99 ? 19.182 -3.733 -21.486 1.00 83.50 99 GLU A CA 1
ATOM 802 C C . GLU A 1 99 ? 18.211 -3.974 -20.334 1.00 83.50 99 GLU A C 1
ATOM 804 O O . GLU A 1 99 ? 17.397 -3.096 -20.045 1.00 83.50 99 GLU A O 1
ATOM 809 N N . ILE A 1 100 ? 18.358 -5.093 -19.613 1.00 84.00 100 ILE A N 1
ATOM 810 C CA . ILE A 1 100 ? 17.552 -5.390 -18.418 1.00 84.00 100 ILE A CA 1
ATOM 811 C C . ILE A 1 100 ? 17.710 -4.272 -17.394 1.00 84.00 100 ILE A C 1
ATOM 813 O O . ILE A 1 100 ? 16.716 -3.717 -16.934 1.00 84.00 100 ILE A O 1
ATOM 817 N N . ASN A 1 101 ? 18.949 -3.888 -17.077 1.00 83.19 101 ASN A N 1
ATOM 818 C CA . ASN A 1 101 ? 19.214 -2.805 -16.138 1.00 83.19 101 ASN A CA 1
ATOM 819 C C . ASN A 1 101 ? 18.588 -1.496 -16.639 1.00 83.19 101 ASN A C 1
ATOM 821 O O . ASN A 1 101 ? 17.869 -0.841 -15.889 1.00 83.19 101 ASN A O 1
ATOM 825 N N . LYS A 1 102 ? 18.787 -1.129 -17.910 1.00 86.31 102 LYS A N 1
ATOM 826 C CA . LYS A 1 102 ? 18.231 0.103 -18.490 1.00 86.31 102 LYS A CA 1
ATOM 827 C C . LYS A 1 102 ? 16.704 0.165 -18.361 1.00 86.31 102 LYS A C 1
ATOM 829 O O . LYS A 1 102 ? 16.181 1.171 -17.884 1.00 86.31 102 LYS A O 1
ATOM 834 N N . VAL A 1 103 ? 16.006 -0.906 -18.740 1.00 86.62 103 VAL A N 1
ATOM 835 C CA . VAL A 1 103 ? 14.538 -0.999 -18.651 1.00 86.62 103 VAL A CA 1
ATOM 836 C C . VAL A 1 103 ? 14.078 -1.025 -17.194 1.00 86.62 103 VAL A C 1
ATOM 838 O O . VAL A 1 103 ? 13.127 -0.340 -16.819 1.00 86.62 103 VAL A O 1
ATOM 841 N N . MET A 1 104 ? 14.775 -1.767 -16.336 1.00 84.25 104 MET A N 1
ATOM 842 C CA . MET A 1 104 ? 14.436 -1.850 -14.921 1.00 84.25 104 MET A CA 1
ATOM 843 C C . MET A 1 104 ? 14.548 -0.478 -14.248 1.00 84.25 104 MET A C 1
ATOM 845 O O . MET A 1 104 ? 13.640 -0.066 -13.522 1.00 84.25 104 MET A O 1
ATOM 849 N N . PHE A 1 105 ? 15.625 0.266 -14.521 1.00 85.50 105 PHE A N 1
ATOM 850 C CA . PHE A 1 105 ? 15.850 1.603 -13.972 1.00 85.50 105 PHE A CA 1
ATOM 851 C C . PHE A 1 105 ? 14.933 2.678 -14.575 1.00 85.50 105 PHE A C 1
ATOM 853 O O . PHE A 1 105 ? 14.655 3.651 -13.871 1.00 85.50 105 PHE A O 1
ATOM 860 N N . SER A 1 106 ? 14.378 2.484 -15.782 1.00 88.50 106 SER A N 1
ATOM 861 C CA . SER A 1 106 ? 13.405 3.421 -16.371 1.00 88.50 106 SER A CA 1
ATOM 862 C C . SER A 1 106 ? 12.028 3.409 -15.694 1.00 88.50 106 SER A C 1
ATOM 864 O O . SER A 1 106 ? 11.247 4.339 -15.878 1.00 88.50 106 SER A O 1
ATOM 866 N N . ILE A 1 107 ? 11.698 2.383 -14.902 1.00 86.62 107 ILE A N 1
ATOM 867 C CA . ILE A 1 107 ? 10.411 2.294 -14.191 1.00 86.62 107 ILE A CA 1
ATOM 868 C C . ILE A 1 107 ? 10.473 3.127 -12.897 1.00 86.62 107 ILE A C 1
ATOM 870 O O . ILE A 1 107 ? 11.306 2.813 -12.057 1.00 86.62 107 ILE A O 1
ATOM 874 N N . PRO A 1 108 ? 9.606 4.126 -12.644 1.00 84.75 108 PRO A N 1
ATOM 875 C CA . PRO A 1 108 ? 9.609 4.889 -11.384 1.00 84.75 108 PRO A CA 1
ATOM 876 C C . PRO A 1 108 ? 9.431 4.007 -10.136 1.00 84.75 108 PRO A C 1
ATOM 878 O O . PRO A 1 108 ? 8.746 2.983 -10.203 1.00 84.75 108 PRO A O 1
ATOM 881 N N . ASN A 1 109 ? 10.023 4.391 -8.999 1.00 81.19 109 ASN A N 1
ATOM 882 C CA . ASN A 1 109 ? 9.985 3.605 -7.750 1.00 81.19 109 ASN A CA 1
ATOM 883 C C . ASN A 1 109 ? 8.617 3.663 -7.056 1.00 81.19 109 ASN A C 1
ATOM 885 O O . ASN A 1 109 ? 8.275 2.778 -6.274 1.00 81.19 109 ASN A O 1
ATOM 889 N N . GLU A 1 110 ? 7.847 4.708 -7.349 1.00 77.88 110 GLU A N 1
ATOM 890 C CA . GLU A 1 110 ? 6.559 5.038 -6.743 1.00 77.88 110 GLU A CA 1
ATOM 891 C C . GLU A 1 110 ? 5.391 4.275 -7.384 1.00 77.88 110 GLU A C 1
ATOM 893 O O . GLU A 1 110 ? 4.241 4.447 -6.977 1.00 77.88 110 GLU A O 1
ATOM 898 N N . LYS A 1 111 ? 5.655 3.432 -8.394 1.00 78.94 111 LYS A N 1
ATOM 899 C CA . LYS A 1 111 ? 4.611 2.602 -8.998 1.00 78.94 111 LYS A CA 1
ATOM 900 C C . LYS A 1 111 ? 4.059 1.599 -7.987 1.00 78.94 111 LYS A C 1
ATOM 902 O O . LYS A 1 111 ? 4.795 1.006 -7.196 1.00 78.94 111 LYS A O 1
ATOM 907 N N . SER A 1 112 ? 2.744 1.402 -8.057 1.00 74.62 112 SER A N 1
ATOM 908 C CA . SER A 1 112 ? 2.027 0.451 -7.216 1.00 74.62 112 SER A CA 1
ATOM 909 C C . SER A 1 112 ? 2.608 -0.959 -7.362 1.00 74.62 112 SER A C 1
ATOM 911 O O . SER A 1 112 ? 2.976 -1.357 -8.471 1.00 74.62 112 SER A O 1
ATOM 913 N N . PRO A 1 113 ? 2.699 -1.720 -6.260 1.00 79.75 113 PRO A N 1
ATOM 914 C CA . PRO A 1 113 ? 3.182 -3.087 -6.313 1.00 79.75 113 PRO A CA 1
ATOM 915 C C . PRO A 1 113 ? 2.226 -3.978 -7.113 1.00 79.75 113 PRO A C 1
ATOM 917 O O . PRO A 1 113 ? 1.015 -3.752 -7.129 1.00 79.75 113 PRO A O 1
ATOM 920 N N . GLY A 1 114 ? 2.778 -5.005 -7.761 1.00 74.88 114 GLY A N 1
ATOM 921 C CA . GLY A 1 114 ? 1.981 -6.004 -8.473 1.00 74.88 114 GLY A CA 1
ATOM 922 C C . GLY A 1 114 ? 1.186 -6.917 -7.524 1.00 74.88 114 GLY A C 1
ATOM 923 O O . GLY A 1 114 ? 1.274 -6.784 -6.302 1.00 74.88 114 GLY A O 1
ATOM 924 N N . PRO A 1 115 ? 0.458 -7.916 -8.055 1.00 77.00 115 PRO A N 1
ATOM 925 C CA . PRO A 1 115 ? -0.240 -8.931 -7.250 1.00 77.00 115 PRO A CA 1
ATOM 926 C C . PRO A 1 115 ? 0.692 -9.687 -6.287 1.00 77.00 115 PRO A C 1
ATOM 928 O O . PRO A 1 115 ? 0.284 -10.115 -5.210 1.00 77.00 115 PRO A O 1
ATOM 931 N N . ASN A 1 116 ? 1.974 -9.787 -6.654 1.00 73.69 116 ASN A N 1
ATOM 932 C CA . ASN A 1 116 ? 3.059 -10.341 -5.843 1.00 73.69 116 ASN A CA 1
ATOM 933 C C . ASN A 1 116 ? 3.523 -9.420 -4.697 1.00 73.69 116 ASN A C 1
ATOM 935 O O . ASN A 1 116 ? 4.399 -9.798 -3.927 1.00 73.69 116 ASN A O 1
ATOM 939 N N . ARG A 1 117 ? 2.925 -8.232 -4.572 1.00 74.38 117 ARG A N 1
ATOM 940 C CA . ARG A 1 117 ? 3.176 -7.213 -3.551 1.00 74.38 117 ARG A CA 1
ATOM 941 C C . ARG A 1 117 ? 4.547 -6.546 -3.599 1.00 74.38 117 ARG A C 1
ATOM 943 O O . ARG A 1 117 ? 4.807 -5.774 -2.695 1.00 74.38 117 ARG A O 1
ATOM 950 N N . TYR A 1 118 ? 5.382 -6.751 -4.618 1.00 76.69 118 TYR A N 1
ATOM 951 C CA . TYR A 1 118 ? 6.691 -6.085 -4.717 1.00 76.69 118 TYR A CA 1
ATOM 952 C C . TYR A 1 118 ? 6.627 -4.820 -5.578 1.00 76.69 118 TYR A C 1
ATOM 954 O O . TYR A 1 118 ? 5.974 -4.806 -6.623 1.00 76.69 118 TYR A O 1
ATOM 962 N N . SER A 1 119 ? 7.324 -3.759 -5.157 1.00 82.25 119 SER A N 1
ATOM 963 C CA . SER A 1 119 ? 7.481 -2.533 -5.950 1.00 82.25 119 SER A CA 1
ATOM 964 C C . SER A 1 119 ? 8.680 -2.622 -6.898 1.00 82.25 119 SER A C 1
ATOM 966 O O . SER A 1 119 ? 9.623 -3.381 -6.675 1.00 82.25 119 SER A O 1
ATOM 968 N N . SER A 1 120 ? 8.684 -1.794 -7.942 1.00 82.38 120 SER A N 1
ATOM 969 C CA . SER A 1 120 ? 9.834 -1.624 -8.845 1.00 82.38 120 SER A CA 1
ATOM 970 C C . SER A 1 120 ? 11.115 -1.250 -8.091 1.00 82.38 120 SER A C 1
ATOM 972 O O . SER A 1 120 ? 12.193 -1.743 -8.418 1.00 82.38 120 SER A O 1
ATOM 974 N N . GLY A 1 121 ? 10.996 -0.424 -7.048 1.00 81.19 121 GLY A N 1
ATOM 975 C CA . GLY A 1 121 ? 12.118 -0.022 -6.206 1.00 81.19 121 GLY A CA 1
ATOM 976 C C . GLY A 1 121 ? 12.797 -1.198 -5.500 1.00 81.19 121 GLY A C 1
ATOM 977 O O . GLY A 1 121 ? 14.026 -1.262 -5.492 1.00 81.19 121 GLY A O 1
ATOM 978 N N . PHE A 1 122 ? 12.021 -2.164 -4.992 1.00 79.81 122 PHE A N 1
ATOM 979 C CA . PHE A 1 122 ? 12.558 -3.380 -4.368 1.00 79.81 122 PHE A CA 1
ATOM 980 C C . PHE A 1 122 ? 13.480 -4.139 -5.330 1.00 79.81 122 PHE A C 1
ATOM 982 O O . PHE A 1 122 ? 14.634 -4.411 -5.009 1.00 79.81 122 PHE A O 1
ATOM 989 N N . PHE A 1 123 ? 13.004 -4.398 -6.548 1.00 80.12 123 PHE A N 1
ATOM 990 C CA . PHE A 1 123 ? 13.774 -5.120 -7.558 1.00 80.12 123 PHE A CA 1
ATOM 991 C C . PHE A 1 123 ? 15.032 -4.367 -7.999 1.00 80.12 123 PHE A C 1
ATOM 993 O O . PHE A 1 123 ? 16.069 -4.996 -8.178 1.00 80.12 123 PHE A O 1
ATOM 1000 N N . LYS A 1 124 ? 14.988 -3.034 -8.119 1.00 83.25 124 LYS A N 1
ATOM 1001 C CA . LYS A 1 124 ? 16.188 -2.230 -8.419 1.00 83.25 124 LYS A CA 1
ATOM 1002 C C . LYS A 1 124 ? 17.251 -2.334 -7.326 1.00 83.25 124 LYS A C 1
ATOM 1004 O O . LYS A 1 124 ? 18.434 -2.409 -7.644 1.00 83.25 124 LYS A O 1
ATOM 1009 N N . ALA A 1 125 ? 16.836 -2.337 -6.058 1.00 77.06 125 ALA A N 1
ATOM 1010 C CA . ALA A 1 125 ? 17.755 -2.504 -4.935 1.00 77.06 125 ALA A CA 1
ATOM 1011 C C . ALA A 1 125 ? 18.384 -3.902 -4.939 1.00 77.06 125 ALA A C 1
ATOM 1013 O O . ALA A 1 125 ? 19.596 -4.023 -4.785 1.00 77.06 125 ALA A O 1
ATOM 1014 N N . CYS A 1 126 ? 17.586 -4.946 -5.185 1.00 72.94 126 CYS A N 1
ATOM 1015 C CA . CYS A 1 126 ? 18.103 -6.307 -5.316 1.00 72.94 126 CYS A CA 1
ATOM 1016 C C . CYS A 1 126 ? 19.069 -6.435 -6.500 1.00 72.94 126 CYS A C 1
ATOM 1018 O O . CYS A 1 126 ? 20.118 -7.050 -6.361 1.00 72.94 126 CYS A O 1
ATOM 1020 N N . LEU A 1 127 ? 18.772 -5.810 -7.644 1.00 71.88 127 LEU A N 1
ATOM 1021 C CA . LEU A 1 127 ? 19.614 -5.893 -8.841 1.00 71.88 127 LEU A CA 1
ATOM 1022 C C . LEU A 1 127 ? 21.027 -5.325 -8.622 1.00 71.88 127 LEU A C 1
ATOM 1024 O O . LEU A 1 127 ? 21.978 -5.823 -9.219 1.00 71.88 127 LEU A O 1
ATOM 1028 N N . GLY A 1 128 ? 21.175 -4.331 -7.738 1.00 65.00 128 GLY A N 1
ATOM 1029 C CA . GLY A 1 128 ? 22.478 -3.803 -7.325 1.00 65.00 128 GLY A CA 1
ATOM 1030 C C . GLY A 1 128 ? 23.332 -4.806 -6.539 1.00 65.00 128 GLY A C 1
ATOM 1031 O O . GLY A 1 128 ? 24.549 -4.805 -6.689 1.00 65.00 128 GLY A O 1
ATOM 1032 N N . GLU A 1 129 ? 22.715 -5.698 -5.759 1.00 60.62 129 GLU A N 1
ATOM 1033 C CA . GLU A 1 129 ? 23.423 -6.787 -5.062 1.00 60.62 129 GLU A CA 1
ATOM 1034 C C . GLU A 1 129 ? 23.717 -7.991 -5.973 1.00 60.62 129 GLU A C 1
ATOM 1036 O O . GLU A 1 129 ? 24.631 -8.768 -5.705 1.00 60.62 129 GLU A O 1
ATOM 1041 N N . ILE A 1 130 ? 22.956 -8.143 -7.060 1.00 55.69 130 ILE A N 1
ATOM 1042 C CA . ILE A 1 130 ? 23.042 -9.264 -8.015 1.00 55.69 130 ILE A CA 1
ATOM 1043 C C . ILE A 1 130 ? 24.184 -9.073 -9.034 1.00 55.69 130 ILE A C 1
ATOM 1045 O O . ILE A 1 130 ? 24.518 -9.981 -9.799 1.00 55.69 130 ILE A O 1
ATOM 1049 N N . GLY A 1 131 ? 24.814 -7.898 -9.052 1.00 50.03 131 GLY A N 1
ATOM 1050 C CA . GLY A 1 131 ? 25.818 -7.519 -10.039 1.00 50.03 131 GLY A CA 1
ATOM 1051 C C . GLY A 1 131 ? 27.173 -8.214 -9.887 1.00 50.03 131 GLY A C 1
ATOM 1052 O O . GLY A 1 131 ? 28.127 -7.538 -9.530 1.00 50.03 131 GLY A O 1
ATOM 1053 N N . SER A 1 132 ? 27.272 -9.515 -10.198 1.00 47.53 132 SER A N 1
ATOM 1054 C CA . SER A 1 132 ? 28.498 -10.173 -10.715 1.00 47.53 132 SER A CA 1
ATOM 1055 C C . SER A 1 132 ? 28.382 -11.695 -10.932 1.00 47.53 132 SER A C 1
ATOM 1057 O O . SER A 1 132 ? 29.325 -12.426 -10.643 1.00 47.53 132 SER A O 1
ATOM 1059 N N . VAL A 1 133 ? 27.277 -12.238 -11.455 1.00 44.56 133 VAL A N 1
ATOM 1060 C CA . VAL A 1 133 ? 27.255 -13.683 -11.773 1.00 44.56 133 VAL A CA 1
ATOM 1061 C C . VAL A 1 133 ? 26.754 -13.925 -13.188 1.00 44.56 133 VAL A C 1
ATOM 1063 O O . VAL A 1 133 ? 25.570 -14.122 -13.437 1.00 44.56 133 VAL A O 1
ATOM 1066 N N . GLY A 1 134 ? 27.700 -13.901 -14.128 1.00 48.47 134 GLY A N 1
ATOM 1067 C CA . GLY A 1 134 ? 27.569 -14.682 -15.352 1.00 48.47 134 GLY A CA 1
ATOM 1068 C C . GLY A 1 134 ? 27.643 -16.181 -15.036 1.00 48.47 134 GLY A C 1
ATOM 1069 O O . GLY A 1 134 ? 28.104 -16.570 -13.965 1.00 48.47 134 GLY A O 1
ATOM 1070 N N . SER A 1 135 ? 27.240 -16.999 -16.007 1.00 42.41 135 SER A N 1
ATOM 1071 C CA . SER A 1 135 ? 27.299 -18.474 -16.070 1.00 42.41 135 SER A CA 1
ATOM 1072 C C . SER A 1 135 ? 26.215 -19.278 -15.321 1.00 42.41 135 SER A C 1
ATOM 1074 O O . SER A 1 135 ? 26.301 -19.564 -14.132 1.00 42.41 135 SER A O 1
ATOM 1076 N N . SER A 1 136 ? 25.175 -19.622 -16.096 1.00 44.88 136 SER A N 1
ATOM 1077 C CA . SER A 1 136 ? 24.606 -20.968 -16.355 1.00 44.88 136 SER A CA 1
ATOM 1078 C C . SER A 1 136 ? 24.242 -21.950 -15.235 1.00 44.88 136 SER A C 1
ATOM 1080 O O . SER A 1 136 ? 23.692 -23.001 -15.551 1.00 44.88 136 SER A O 1
ATOM 1082 N N . GLU A 1 137 ? 24.412 -21.639 -13.959 1.00 41.75 137 GLU A N 1
ATOM 1083 C CA . GLU A 1 137 ? 23.891 -22.484 -12.882 1.00 41.75 137 GLU A CA 1
ATOM 1084 C C . GLU A 1 137 ? 22.922 -21.680 -12.025 1.00 41.75 137 GLU A C 1
ATOM 1086 O O . GLU A 1 137 ? 23.257 -20.605 -11.524 1.00 41.75 137 GLU A O 1
ATOM 1091 N N . LEU A 1 138 ? 21.702 -22.201 -11.858 1.00 46.28 138 LEU A N 1
ATOM 1092 C CA . LEU A 1 138 ? 20.713 -21.697 -10.907 1.00 46.28 138 LEU A CA 1
ATOM 1093 C C . LEU A 1 138 ? 21.268 -21.861 -9.484 1.00 46.28 138 LEU A C 1
ATOM 1095 O O . LEU A 1 138 ? 20.899 -22.778 -8.750 1.00 46.28 138 LEU A O 1
ATOM 1099 N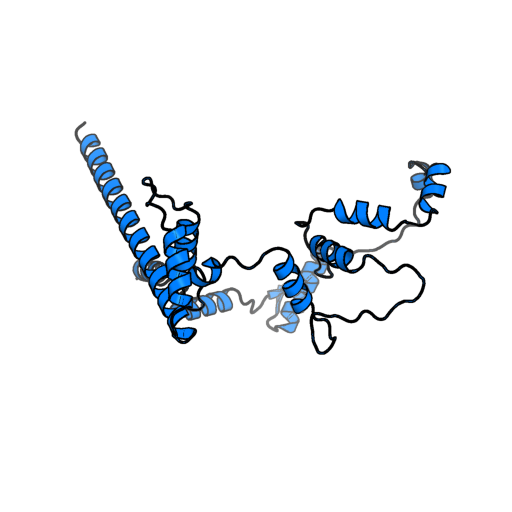 N . LYS A 1 139 ? 22.188 -20.975 -9.090 1.00 49.16 139 LYS A N 1
ATOM 1100 C CA . LYS A 1 139 ? 22.718 -20.910 -7.733 1.00 49.16 139 LYS A CA 1
ATOM 1101 C C . LYS A 1 139 ? 21.555 -20.618 -6.801 1.00 49.16 139 LYS A C 1
ATOM 1103 O O . LYS A 1 139 ? 20.867 -19.605 -6.921 1.00 49.16 139 LYS A O 1
ATOM 1108 N N . LYS A 1 140 ? 21.331 -21.552 -5.882 1.00 50.09 140 LYS A N 1
ATOM 1109 C CA . LYS A 1 140 ? 20.338 -21.460 -4.818 1.00 50.09 140 LYS A CA 1
ATOM 1110 C C . LYS A 1 140 ? 20.591 -20.162 -4.045 1.00 50.09 140 LYS A C 1
ATOM 1112 O O . LYS A 1 140 ? 21.642 -19.982 -3.435 1.00 50.09 140 LYS A O 1
ATOM 1117 N N . TRP A 1 141 ? 19.656 -19.224 -4.144 1.00 56.41 141 TRP A N 1
ATOM 1118 C CA . TRP A 1 141 ? 19.768 -17.915 -3.511 1.00 56.41 141 TRP A CA 1
ATOM 1119 C C . TRP A 1 141 ? 19.640 -18.067 -1.996 1.00 56.41 141 TRP A C 1
ATOM 1121 O O . TRP A 1 141 ? 18.619 -18.545 -1.506 1.00 56.41 141 TRP A O 1
ATOM 1131 N N . HIS A 1 142 ? 20.662 -17.642 -1.253 1.00 57.62 142 HIS A N 1
ATOM 1132 C CA . HIS A 1 142 ? 20.622 -17.596 0.207 1.00 57.62 142 HIS A CA 1
ATOM 1133 C C . HIS A 1 142 ? 20.343 -16.166 0.673 1.00 57.62 142 HIS A C 1
ATOM 1135 O O . HIS A 1 142 ? 21.111 -15.242 0.395 1.00 57.62 142 HIS A O 1
ATOM 1141 N N . TRP A 1 143 ? 19.230 -15.977 1.382 1.00 65.81 143 TRP A N 1
ATOM 1142 C CA . TRP A 1 143 ? 18.841 -14.682 1.930 1.00 65.81 143 TRP A CA 1
ATOM 1143 C C . TRP A 1 143 ? 19.758 -14.294 3.099 1.00 65.81 143 TRP A C 1
ATOM 1145 O O . TRP A 1 143 ? 19.692 -14.890 4.171 1.00 65.81 143 TRP A O 1
ATOM 1155 N N . LYS A 1 144 ? 20.608 -13.277 2.907 1.00 63.09 144 LYS A N 1
ATOM 1156 C CA . LYS A 1 144 ? 21.628 -12.866 3.896 1.00 63.09 144 LYS A CA 1
ATOM 1157 C C . LYS A 1 144 ? 21.081 -12.082 5.092 1.00 63.09 144 LYS A C 1
ATOM 1159 O O . LYS A 1 144 ? 21.770 -11.957 6.097 1.00 63.09 144 LYS A O 1
ATOM 1164 N N . SER A 1 145 ? 19.866 -11.536 5.004 1.00 64.94 145 SER A N 1
ATOM 1165 C CA . SER A 1 145 ? 19.308 -10.705 6.082 1.00 64.94 145 SER A CA 1
ATOM 1166 C C . SER A 1 145 ? 18.704 -11.520 7.236 1.00 64.94 145 SER A C 1
ATOM 1168 O O . SER A 1 145 ? 18.323 -10.922 8.241 1.00 64.94 145 SER A O 1
ATOM 1170 N N . ASN A 1 146 ? 18.592 -12.848 7.118 1.00 65.06 146 ASN A N 1
ATOM 1171 C CA . ASN A 1 146 ? 18.099 -13.723 8.183 1.00 65.06 146 ASN A CA 1
ATOM 1172 C C . ASN A 1 146 ? 19.155 -14.798 8.509 1.00 65.06 146 ASN A C 1
ATOM 1174 O O . ASN A 1 146 ? 19.550 -15.514 7.589 1.00 65.06 146 ASN A O 1
ATOM 1178 N N . PRO A 1 147 ? 19.579 -14.972 9.777 1.00 63.75 147 PRO A N 1
ATOM 1179 C CA . PRO A 1 147 ? 20.514 -16.034 10.168 1.00 63.75 147 PRO A CA 1
ATOM 1180 C C . PRO A 1 147 ? 20.021 -17.455 9.847 1.00 63.75 147 PRO A C 1
ATOM 1182 O O . PRO A 1 147 ? 20.843 -18.340 9.638 1.00 63.75 147 PRO A O 1
ATOM 1185 N N . ASN A 1 148 ? 18.705 -17.668 9.730 1.00 64.75 148 ASN A N 1
ATOM 1186 C CA . ASN A 1 148 ? 18.128 -18.970 9.370 1.00 64.75 148 ASN A CA 1
ATOM 1187 C C . ASN A 1 148 ? 18.010 -19.186 7.848 1.00 64.75 148 ASN A C 1
ATOM 1189 O O . ASN A 1 148 ? 17.527 -20.226 7.415 1.00 64.75 148 ASN A O 1
ATOM 1193 N N . GLY A 1 149 ? 18.379 -18.201 7.020 1.00 65.50 149 GLY A N 1
ATOM 1194 C CA . GLY A 1 149 ? 18.282 -18.276 5.556 1.00 65.50 149 GLY A CA 1
ATOM 1195 C C . GLY A 1 149 ? 16.858 -18.207 4.983 1.00 65.50 149 GLY A C 1
ATOM 1196 O O . GLY A 1 149 ? 16.701 -18.031 3.775 1.00 65.50 149 GLY A O 1
ATOM 1197 N N . ASP A 1 150 ? 15.825 -18.278 5.826 1.00 69.75 150 ASP A N 1
ATOM 1198 C CA . ASP A 1 150 ? 14.430 -18.192 5.399 1.00 69.75 150 ASP A CA 1
ATOM 1199 C C . ASP A 1 150 ? 14.052 -16.773 4.971 1.00 69.75 150 ASP A C 1
ATOM 1201 O O . ASP A 1 150 ? 14.191 -15.801 5.729 1.00 69.75 150 ASP A O 1
ATOM 1205 N N . TYR A 1 151 ? 13.493 -16.659 3.770 1.00 66.31 151 TYR A N 1
ATOM 1206 C CA . TYR A 1 151 ? 12.947 -15.407 3.270 1.00 66.31 151 TYR A CA 1
ATOM 1207 C C . TYR A 1 151 ? 11.512 -15.191 3.770 1.00 66.31 151 TYR A C 1
ATOM 1209 O O . TYR A 1 151 ? 10.622 -16.010 3.539 1.00 66.31 151 TYR A O 1
ATOM 1217 N N . ARG A 1 152 ? 11.253 -14.036 4.394 1.00 73.75 152 ARG A N 1
ATOM 1218 C CA . ARG A 1 152 ? 9.892 -13.507 4.582 1.00 73.75 152 ARG A CA 1
ATOM 1219 C C . ARG A 1 152 ? 9.807 -12.112 3.985 1.00 73.75 152 ARG A C 1
ATOM 1221 O O . ARG A 1 152 ? 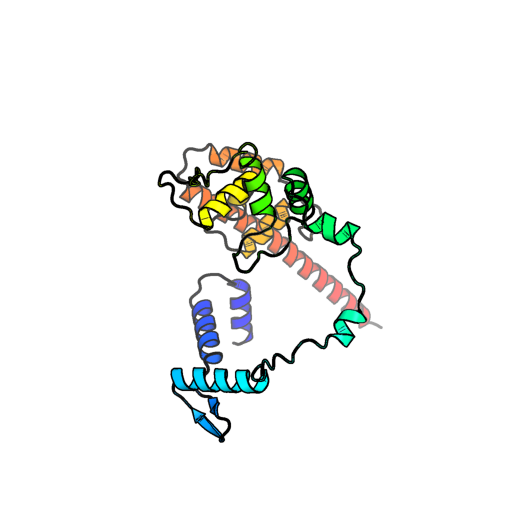10.705 -11.298 4.184 1.00 73.75 152 ARG A O 1
ATOM 1228 N N . VAL A 1 153 ? 8.674 -11.816 3.348 1.00 71.31 153 VAL A N 1
ATOM 1229 C CA . VAL A 1 153 ? 8.389 -10.521 2.703 1.00 71.31 153 VAL A CA 1
ATOM 1230 C C . VAL A 1 153 ? 8.662 -9.341 3.644 1.00 71.31 153 VAL A C 1
ATOM 1232 O O . VAL A 1 153 ? 9.255 -8.351 3.230 1.00 71.31 153 VAL A O 1
ATOM 1235 N N . ILE A 1 154 ? 8.307 -9.466 4.930 1.00 72.44 154 ILE A N 1
ATOM 1236 C CA . ILE A 1 154 ? 8.557 -8.427 5.939 1.00 72.44 154 ILE A CA 1
ATOM 1237 C C . ILE A 1 154 ? 10.048 -8.085 6.080 1.00 72.44 154 ILE A C 1
ATOM 1239 O O . ILE A 1 154 ? 10.391 -6.908 6.099 1.00 72.44 154 ILE A O 1
ATOM 1243 N N . PHE A 1 155 ? 10.936 -9.084 6.075 1.00 73.62 155 PHE A N 1
ATOM 1244 C CA . PHE A 1 155 ? 12.383 -8.873 6.168 1.00 73.62 155 PHE A CA 1
ATOM 1245 C C . PHE A 1 155 ? 12.948 -8.243 4.893 1.00 73.62 155 PHE A C 1
ATOM 1247 O O . PHE A 1 155 ? 13.827 -7.389 4.973 1.00 73.62 155 PHE A O 1
ATOM 1254 N N . GLY A 1 156 ? 12.413 -8.606 3.722 1.00 74.00 156 GLY A N 1
ATOM 1255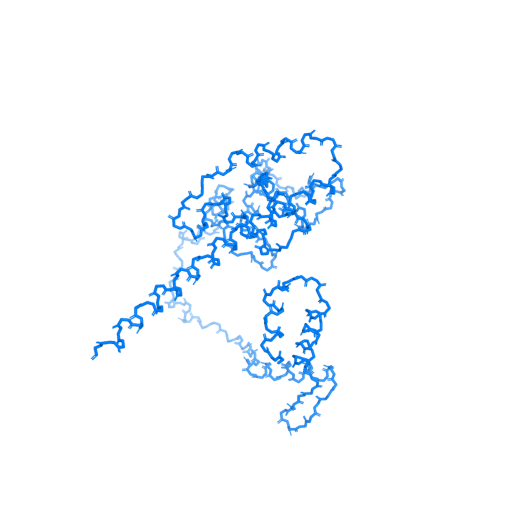 C CA . GLY A 1 156 ? 12.767 -7.957 2.455 1.00 74.00 156 GLY A CA 1
ATOM 1256 C C . GLY A 1 156 ? 12.424 -6.465 2.451 1.00 74.00 156 GLY A C 1
ATOM 1257 O O . GLY A 1 156 ? 13.239 -5.638 2.045 1.00 74.00 156 GLY A O 1
ATOM 1258 N N . TYR A 1 157 ? 11.248 -6.111 2.971 1.00 71.25 157 TYR A N 1
ATOM 1259 C CA . TYR A 1 157 ? 10.839 -4.716 3.128 1.00 71.25 157 TYR A CA 1
ATOM 1260 C C . TYR A 1 157 ? 11.654 -3.966 4.176 1.00 71.25 157 TYR A C 1
ATOM 1262 O O . TYR A 1 157 ? 12.025 -2.821 3.937 1.00 71.25 157 TYR A O 1
ATOM 1270 N N . GLU A 1 158 ? 11.951 -4.580 5.320 1.00 73.31 158 GLU A N 1
ATOM 1271 C CA . GLU A 1 158 ? 12.804 -3.965 6.339 1.00 73.31 158 GLU A CA 1
ATOM 1272 C C . GLU A 1 158 ? 14.208 -3.678 5.799 1.00 73.31 158 GLU A C 1
ATOM 1274 O O . GLU A 1 158 ? 14.701 -2.563 5.967 1.00 73.31 158 GLU A O 1
ATOM 1279 N N . TRP A 1 159 ? 14.817 -4.631 5.089 1.00 77.31 159 TRP A N 1
ATOM 1280 C CA . TRP A 1 159 ? 16.096 -4.439 4.402 1.00 77.31 159 TRP A CA 1
ATOM 1281 C C . TRP A 1 159 ? 16.026 -3.297 3.373 1.00 77.31 159 TRP A C 1
ATOM 1283 O O . TRP A 1 159 ? 16.816 -2.354 3.448 1.00 77.31 159 TRP A O 1
ATOM 1293 N N . TYR A 1 160 ? 15.030 -3.307 2.482 1.00 71.75 160 TYR A N 1
ATOM 1294 C CA . TYR A 1 160 ? 14.860 -2.273 1.454 1.00 71.75 160 TYR A CA 1
ATOM 1295 C C . TYR A 1 160 ? 14.625 -0.874 2.049 1.00 71.75 160 TYR A C 1
ATOM 1297 O O . TYR A 1 160 ? 15.228 0.111 1.618 1.00 71.75 160 TYR A O 1
ATOM 1305 N N . LEU A 1 161 ? 13.778 -0.766 3.076 1.00 70.94 161 LEU A N 1
ATOM 1306 C CA . LEU A 1 161 ? 13.516 0.501 3.761 1.00 70.94 161 LEU A CA 1
ATOM 1307 C C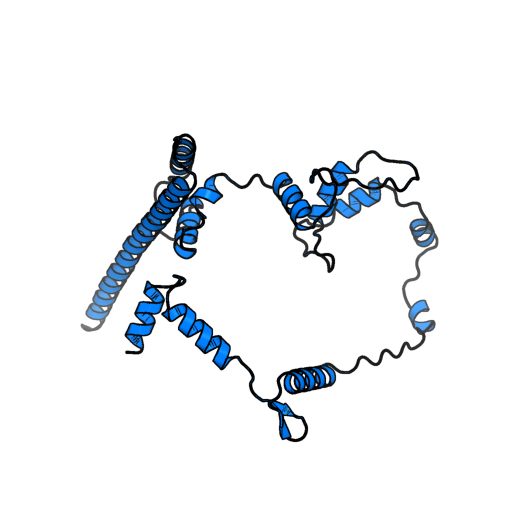 . LEU A 1 161 ? 14.759 1.013 4.494 1.00 70.94 161 LEU A C 1
ATOM 1309 O O . LEU A 1 161 ? 15.001 2.220 4.496 1.00 70.94 161 LEU A O 1
ATOM 1313 N N . ASN A 1 162 ? 15.564 0.116 5.070 1.00 71.00 162 ASN A N 1
ATOM 1314 C CA . ASN A 1 162 ? 16.830 0.476 5.706 1.00 71.00 162 ASN A CA 1
ATOM 1315 C C . ASN A 1 162 ? 17.867 1.003 4.697 1.00 71.00 162 ASN A C 1
ATOM 1317 O O . ASN A 1 162 ? 18.664 1.865 5.070 1.00 71.00 162 ASN A O 1
ATOM 1321 N N . LEU A 1 163 ? 17.835 0.540 3.440 1.00 64.75 163 LEU A N 1
ATOM 1322 C CA . LEU A 1 163 ? 18.687 1.052 2.359 1.00 64.75 163 LEU A CA 1
ATOM 1323 C C . LEU A 1 163 ? 18.283 2.455 1.895 1.00 64.75 163 LEU A C 1
ATOM 1325 O O . LEU A 1 163 ? 19.149 3.287 1.639 1.00 64.75 163 LEU A O 1
ATOM 1329 N N . GLN A 1 164 ? 16.980 2.730 1.780 1.00 59.19 164 GLN A N 1
ATOM 1330 C CA . GLN A 1 164 ? 16.505 4.008 1.234 1.00 59.19 164 GLN A CA 1
ATOM 1331 C C . GLN A 1 164 ? 16.405 5.120 2.279 1.00 59.19 164 GLN A C 1
ATOM 1333 O O . GLN A 1 164 ? 16.684 6.282 1.980 1.00 59.19 164 GLN A O 1
ATOM 1338 N N . HIS A 1 165 ? 16.025 4.790 3.513 1.00 55.94 165 HIS A N 1
ATOM 1339 C CA . HIS A 1 165 ? 15.808 5.776 4.561 1.00 55.94 165 HIS A CA 1
ATOM 1340 C C . HIS A 1 165 ? 16.215 5.209 5.921 1.00 55.94 165 HIS A C 1
ATOM 1342 O O . HIS A 1 165 ? 15.453 4.486 6.566 1.00 55.94 165 HIS A O 1
ATOM 1348 N N . ARG A 1 166 ? 17.369 5.640 6.456 1.00 59.34 166 ARG A N 1
ATOM 1349 C CA . ARG A 1 166 ? 17.546 5.593 7.915 1.00 59.34 166 ARG A CA 1
ATOM 1350 C C . ARG A 1 166 ? 16.372 6.353 8.522 1.00 59.34 166 ARG A C 1
ATOM 1352 O O . ARG A 1 166 ? 16.239 7.552 8.272 1.00 59.34 166 ARG A O 1
ATOM 1359 N N . LYS A 1 167 ? 15.518 5.659 9.290 1.00 60.16 167 LYS A N 1
ATOM 1360 C CA . LYS A 1 167 ? 14.380 6.281 9.986 1.00 60.16 167 LYS A CA 1
ATOM 1361 C C . LYS A 1 167 ? 14.883 7.570 10.644 1.00 60.16 167 LYS A C 1
ATOM 1363 O O . LYS A 1 167 ? 15.801 7.489 11.467 1.00 60.16 167 LYS A O 1
ATOM 1368 N N . PRO A 1 168 ? 14.348 8.746 10.274 1.00 64.44 168 PRO A N 1
ATOM 1369 C CA . PRO A 1 168 ? 14.853 9.994 10.811 1.00 64.44 168 PRO A CA 1
ATOM 1370 C C . PRO A 1 168 ? 14.762 9.958 12.337 1.00 64.44 168 PRO A C 1
ATOM 1372 O O . PRO A 1 168 ? 13.747 9.510 12.876 1.00 64.44 168 PRO A O 1
ATOM 1375 N N . ARG A 1 169 ? 15.802 10.422 13.041 1.00 65.38 169 ARG A N 1
ATOM 1376 C CA . ARG A 1 169 ? 15.889 10.279 14.508 1.00 65.38 169 ARG A CA 1
ATOM 1377 C C . ARG A 1 169 ? 14.684 10.892 15.243 1.00 65.38 169 ARG A C 1
ATOM 1379 O O . ARG A 1 169 ? 14.220 10.307 16.216 1.00 65.38 169 ARG A O 1
ATOM 1386 N N . TRP A 1 170 ? 14.087 11.962 14.701 1.00 72.88 170 TRP A N 1
ATOM 1387 C CA . TRP A 1 170 ? 12.882 12.605 15.247 1.00 72.88 170 TRP A CA 1
ATOM 1388 C C . TRP A 1 170 ? 11.634 11.709 15.240 1.00 72.88 170 TRP A C 1
ATOM 1390 O O . TRP A 1 170 ? 10.674 11.994 15.950 1.00 72.88 170 TRP A O 1
ATOM 1400 N N . THR A 1 171 ? 11.604 10.621 14.463 1.00 73.38 171 THR A N 1
ATOM 1401 C CA . THR A 1 171 ? 10.405 9.769 14.330 1.00 73.38 171 THR A CA 1
ATOM 1402 C C . THR A 1 171 ? 9.958 9.230 15.688 1.00 73.38 171 THR A C 1
ATOM 1404 O O . THR A 1 171 ? 8.767 9.200 15.975 1.00 73.38 171 THR A O 1
ATOM 1407 N N . LYS A 1 172 ? 10.911 8.862 16.550 1.00 75.56 172 LYS A N 1
ATOM 1408 C CA . LYS A 1 172 ? 10.627 8.348 17.897 1.00 75.56 172 LYS A CA 1
ATOM 1409 C C . LYS A 1 172 ? 10.183 9.433 18.885 1.00 75.56 172 LYS A C 1
ATOM 1411 O O . LYS A 1 172 ? 9.483 9.115 19.837 1.00 75.56 172 LYS A O 1
ATOM 1416 N N . LEU A 1 173 ? 10.568 10.688 18.649 1.00 75.94 173 LEU A N 1
ATOM 1417 C CA . LEU A 1 173 ? 10.126 11.843 19.435 1.00 75.94 173 LEU A CA 1
ATOM 1418 C C . LEU A 1 173 ? 8.658 12.182 19.137 1.00 75.94 173 LEU A C 1
ATOM 1420 O O . LEU A 1 173 ? 7.898 12.516 20.038 1.00 75.94 173 LEU A O 1
ATOM 1424 N N . VAL A 1 174 ? 8.266 12.088 17.866 1.00 80.94 174 VAL A N 1
ATOM 1425 C CA . VAL A 1 174 ? 6.934 12.485 17.383 1.00 80.94 174 VAL A CA 1
ATOM 1426 C C . VAL A 1 174 ? 5.905 11.379 17.528 1.00 80.94 174 VAL A C 1
ATOM 1428 O O . VAL A 1 174 ? 4.756 11.649 17.870 1.00 80.94 174 VAL A O 1
ATOM 1431 N N . TRP A 1 175 ? 6.317 10.140 17.270 1.00 81.50 175 TRP A N 1
ATOM 1432 C CA . TRP A 1 175 ? 5.449 8.966 17.254 1.00 81.50 175 TRP A CA 1
ATOM 1433 C C . TRP A 1 175 ? 5.821 7.961 18.357 1.00 81.50 175 TRP A C 1
ATOM 1435 O O . TRP A 1 175 ? 6.055 6.787 18.049 1.00 81.50 175 TRP A O 1
ATOM 1445 N N . PRO A 1 176 ? 5.936 8.366 19.639 1.00 80.31 176 PRO A N 1
ATOM 1446 C CA . PRO A 1 176 ? 6.112 7.394 20.705 1.00 80.31 176 PRO A CA 1
ATOM 1447 C C . PRO A 1 176 ? 4.827 6.561 20.821 1.00 80.31 176 PRO A C 1
ATOM 1449 O O . PRO A 1 176 ? 3.722 7.071 20.643 1.00 80.31 176 PRO A O 1
ATOM 1452 N N . ARG A 1 177 ? 4.964 5.266 21.124 1.00 77.19 177 ARG A N 1
ATOM 1453 C CA . ARG A 1 177 ? 3.834 4.322 21.216 1.00 77.19 177 ARG A CA 1
ATOM 1454 C C . ARG A 1 177 ? 2.663 4.808 22.089 1.00 77.19 177 ARG A C 1
ATOM 1456 O O . ARG A 1 177 ? 1.528 4.593 21.674 1.00 77.19 177 ARG A O 1
ATOM 1463 N N . PRO A 1 178 ? 2.888 5.455 23.251 1.00 79.94 178 PRO A N 1
ATOM 1464 C CA . PRO A 1 178 ? 1.790 5.947 24.081 1.00 79.94 178 PRO A CA 1
ATOM 1465 C C . PRO A 1 178 ? 1.223 7.312 23.651 1.00 79.94 178 PRO A C 1
ATOM 1467 O O . PRO A 1 178 ? 0.333 7.815 24.334 1.00 79.94 178 PRO A O 1
ATOM 1470 N N . ALA A 1 179 ? 1.722 7.956 22.588 1.00 77.69 179 ALA A N 1
ATOM 1471 C CA . ALA A 1 179 ? 1.171 9.240 22.157 1.00 77.69 179 ALA A CA 1
ATOM 1472 C C . ALA A 1 179 ? -0.120 9.071 21.355 1.00 77.69 179 ALA A C 1
ATOM 1474 O O . ALA A 1 179 ? -0.229 8.264 20.432 1.00 77.69 179 ALA A O 1
ATOM 1475 N N . THR A 1 180 ? -1.099 9.911 21.678 1.00 80.81 180 THR A N 1
ATOM 1476 C CA . THR A 1 180 ? -2.345 10.011 20.926 1.00 80.81 180 THR A CA 1
ATOM 1477 C C . THR A 1 180 ? -2.058 10.525 19.503 1.00 80.81 180 THR A C 1
ATOM 1479 O O . THR A 1 180 ? -1.466 11.603 19.367 1.00 80.81 180 THR A O 1
ATOM 1482 N N . PRO A 1 181 ? -2.555 9.862 18.437 1.00 82.69 181 PRO A N 1
ATOM 1483 C CA . PRO A 1 181 ? -2.211 10.182 17.045 1.00 82.69 181 PRO A CA 1
ATOM 1484 C C . PRO A 1 181 ? -2.382 11.657 16.655 1.00 82.69 181 PRO A C 1
ATOM 1486 O O . PRO A 1 181 ? -1.554 12.218 15.941 1.00 82.69 181 PRO A O 1
ATOM 1489 N N . ARG A 1 182 ? -3.424 12.325 17.169 1.00 76.69 182 ARG A N 1
ATOM 1490 C CA . ARG A 1 182 ? -3.676 13.754 16.917 1.00 76.69 182 ARG A CA 1
ATOM 1491 C C . ARG A 1 182 ? -2.587 14.668 17.494 1.00 76.69 182 ARG A C 1
ATOM 1493 O O . ARG A 1 182 ? -2.225 15.651 16.855 1.00 76.69 182 ARG A O 1
ATOM 1500 N N . HIS A 1 183 ? -2.065 14.351 18.679 1.00 82.88 183 HIS A N 1
ATOM 1501 C CA . HIS A 1 183 ? -1.022 15.142 19.338 1.00 82.88 183 HIS A CA 1
ATOM 1502 C C . HIS A 1 183 ? 0.306 14.966 18.594 1.00 82.88 183 HIS A C 1
ATOM 1504 O O . HIS A 1 183 ? 0.953 15.952 18.239 1.00 82.88 183 HIS A O 1
ATOM 1510 N N . SER A 1 184 ? 0.636 13.722 18.233 1.00 84.50 184 SER A N 1
ATOM 1511 C CA . SER A 1 184 ? 1.772 13.398 17.367 1.00 84.50 184 SER A CA 1
ATOM 1512 C C . SER A 1 184 ? 1.700 14.093 16.009 1.00 84.50 184 SER A C 1
ATOM 1514 O O . SER A 1 184 ? 2.699 14.631 15.540 1.00 84.50 184 SER A O 1
ATOM 1516 N N . PHE A 1 185 ? 0.518 14.164 15.392 1.00 82.38 185 PHE A N 1
ATOM 1517 C CA . PHE A 1 185 ? 0.334 14.851 14.114 1.00 82.38 185 PHE A CA 1
ATOM 1518 C C . PHE A 1 185 ? 0.583 16.366 14.211 1.00 82.38 185 PHE A C 1
ATOM 1520 O O . PHE A 1 185 ? 1.250 16.944 13.353 1.00 82.38 185 PHE A O 1
ATOM 1527 N N . ILE A 1 186 ? 0.107 17.020 15.274 1.00 80.88 186 ILE A N 1
ATOM 1528 C CA . ILE A 1 186 ? 0.372 18.448 15.509 1.00 80.88 186 ILE A CA 1
ATOM 1529 C C . ILE A 1 186 ? 1.855 18.696 15.826 1.00 80.88 186 ILE A C 1
ATOM 1531 O O . ILE A 1 186 ? 2.447 19.627 15.278 1.00 80.88 186 ILE A O 1
ATOM 1535 N N . ALA A 1 187 ? 2.483 17.839 16.635 1.00 80.25 187 ALA A N 1
ATOM 1536 C CA . ALA A 1 187 ? 3.921 17.901 16.898 1.00 80.25 187 ALA A CA 1
ATOM 1537 C C . ALA A 1 187 ? 4.753 17.699 15.615 1.00 80.25 187 ALA A C 1
ATOM 1539 O O . ALA A 1 187 ? 5.737 18.405 15.388 1.00 80.25 187 ALA A O 1
ATOM 1540 N N . TRP A 1 188 ? 4.321 16.798 14.728 1.00 84.12 188 TRP A N 1
ATOM 1541 C CA . TRP A 1 188 ? 4.923 16.597 13.411 1.00 84.12 188 TRP A CA 1
ATOM 1542 C C . TRP A 1 188 ? 4.819 17.844 12.526 1.00 84.12 188 TRP A C 1
ATOM 1544 O O . TRP A 1 188 ? 5.816 18.267 11.937 1.00 84.12 188 TRP A O 1
ATOM 1554 N N . LEU A 1 189 ? 3.637 18.468 12.453 1.00 80.62 189 LEU A N 1
ATOM 1555 C CA . LEU A 1 189 ? 3.438 19.709 11.697 1.00 80.62 189 LEU A CA 1
ATOM 1556 C C . LEU A 1 189 ? 4.297 20.855 12.238 1.00 80.62 189 LEU A C 1
ATOM 1558 O O . LEU A 1 189 ? 4.824 21.644 11.448 1.00 80.62 189 LEU A O 1
ATOM 1562 N N . LEU A 1 190 ? 4.475 20.923 13.561 1.00 76.00 190 LEU A N 1
ATOM 1563 C CA . LEU A 1 190 ? 5.362 21.888 14.206 1.00 76.00 190 LEU A CA 1
ATOM 1564 C C . LEU A 1 190 ? 6.824 21.656 13.800 1.00 76.00 190 LEU A C 1
ATOM 1566 O O . LEU A 1 190 ? 7.498 22.602 13.396 1.00 76.00 190 LEU A O 1
ATOM 1570 N N . LEU A 1 191 ? 7.292 20.405 13.802 1.00 73.62 191 LEU A N 1
ATOM 1571 C CA . LEU A 1 191 ? 8.641 20.055 13.334 1.00 73.62 191 LEU A CA 1
ATOM 1572 C C . LEU A 1 191 ? 8.853 20.326 11.842 1.00 73.62 191 LEU A C 1
ATOM 1574 O O . LEU A 1 191 ? 9.962 20.656 11.428 1.00 73.62 191 LEU A O 1
ATOM 1578 N N . LYS A 1 192 ? 7.800 20.209 11.029 1.00 73.38 192 LYS A N 1
ATOM 1579 C CA . LYS A 1 192 ? 7.833 20.535 9.597 1.00 73.38 192 LYS A CA 1
ATOM 1580 C C . LYS A 1 192 ? 7.635 22.023 9.296 1.00 73.38 192 LYS A C 1
ATOM 1582 O O . LYS A 1 192 ? 7.643 22.377 8.123 1.00 73.38 192 LYS A O 1
ATOM 1587 N N . GLN A 1 193 ? 7.447 22.872 10.312 1.00 68.12 193 GLN A N 1
ATOM 1588 C CA . GLN A 1 193 ? 7.104 24.296 10.168 1.00 68.12 193 GLN A CA 1
ATOM 1589 C C . GLN A 1 193 ? 5.850 24.550 9.308 1.00 68.12 193 GLN A C 1
ATOM 1591 O O . GLN A 1 193 ? 5.653 25.639 8.778 1.00 68.12 193 GLN A O 1
ATOM 1596 N N . LYS A 1 194 ? 4.972 23.550 9.179 1.00 72.69 194 LYS A N 1
ATOM 1597 C CA . LYS A 1 194 ? 3.726 23.625 8.397 1.00 72.69 194 LYS A CA 1
ATOM 1598 C C . LYS A 1 194 ? 2.508 23.901 9.276 1.00 72.69 194 LYS A C 1
ATOM 1600 O O . LYS A 1 194 ? 1.373 23.659 8.874 1.00 72.69 194 LYS A O 1
ATOM 1605 N N . LEU A 1 195 ? 2.738 24.366 10.500 1.00 70.00 195 LEU A N 1
ATOM 1606 C CA . LEU A 1 195 ? 1.672 24.668 11.438 1.00 70.00 195 LEU A CA 1
ATOM 1607 C C . LEU A 1 195 ? 0.987 25.981 11.012 1.00 70.00 195 LEU A C 1
ATOM 1609 O O . LEU A 1 195 ? 1.675 26.993 10.883 1.00 70.00 195 LEU A O 1
ATOM 1613 N N . PRO A 1 196 ? -0.341 26.001 10.803 1.00 60.50 196 PRO A N 1
ATOM 1614 C CA . PRO A 1 196 ? -1.053 27.192 10.345 1.00 60.50 196 PRO A CA 1
ATOM 1615 C C . PRO A 1 196 ? -1.142 28.236 11.471 1.00 60.50 196 PRO A C 1
ATOM 1617 O O . PRO A 1 196 ? -2.117 28.301 12.223 1.00 60.50 196 PRO A O 1
ATOM 1620 N N . VAL A 1 197 ? -0.096 29.049 11.630 1.00 58.62 197 VAL A N 1
ATOM 1621 C CA . VAL A 1 197 ? -0.029 30.151 12.597 1.00 58.62 197 VAL A CA 1
ATOM 1622 C C . VAL A 1 197 ? 0.604 31.367 11.907 1.00 58.62 197 VAL A C 1
ATOM 1624 O O . VAL A 1 197 ? 1.680 31.255 11.338 1.00 58.62 197 VAL A O 1
ATOM 1627 N N . ASN A 1 198 ? -0.059 32.532 11.964 1.00 47.56 198 ASN A N 1
ATOM 1628 C CA . ASN A 1 198 ? 0.408 33.794 11.357 1.00 47.56 198 ASN A CA 1
ATOM 1629 C C . ASN A 1 198 ? 1.731 34.323 11.939 1.00 47.56 198 ASN A C 1
ATOM 1631 O O . ASN A 1 198 ? 2.325 35.233 11.377 1.00 47.56 198 ASN A O 1
ATOM 1635 N N . THR A 1 199 ? 2.201 33.759 13.049 1.00 52.62 199 THR A N 1
ATOM 1636 C CA . THR A 1 199 ? 3.537 33.995 13.587 1.00 52.62 199 THR A CA 1
ATOM 1637 C C . THR A 1 199 ? 4.322 32.696 13.478 1.00 52.62 199 THR A C 1
ATOM 1639 O O . THR A 1 199 ? 3.914 31.661 14.014 1.00 52.62 199 THR A O 1
ATOM 1642 N N . ARG A 1 200 ? 5.446 32.730 12.752 1.00 52.94 200 ARG A N 1
ATOM 1643 C CA . ARG A 1 200 ? 6.408 31.625 12.753 1.00 52.94 200 ARG A CA 1
ATOM 1644 C C . ARG A 1 200 ? 6.890 31.468 14.193 1.00 52.94 200 ARG A C 1
ATOM 1646 O O . ARG A 1 200 ? 7.588 32.337 14.703 1.00 52.94 200 ARG A O 1
ATOM 1653 N N . VAL A 1 201 ? 6.475 30.400 14.872 1.00 56.41 201 VAL A N 1
ATOM 1654 C CA . VAL A 1 201 ? 7.054 30.055 16.175 1.00 56.41 201 VAL A CA 1
ATOM 1655 C C . VAL A 1 201 ? 8.542 29.798 15.921 1.00 56.41 201 VAL A C 1
ATOM 1657 O O . VAL A 1 201 ? 8.836 29.006 15.018 1.00 56.41 201 VAL A O 1
ATOM 1660 N N . PRO A 1 202 ? 9.473 30.467 16.633 1.00 51.41 202 PRO A N 1
ATOM 1661 C CA . PRO A 1 202 ? 10.895 30.216 16.457 1.00 51.41 202 PRO A CA 1
ATOM 1662 C C . PRO A 1 202 ? 11.143 28.718 16.595 1.00 51.41 202 PRO A C 1
ATOM 1664 O O . PRO A 1 202 ? 10.649 28.053 17.508 1.00 51.41 202 PRO A O 1
ATOM 1667 N N . CYS A 1 203 ? 11.793 28.178 15.572 1.00 49.41 203 CYS A N 1
ATOM 1668 C CA . CYS A 1 203 ? 11.891 26.753 15.366 1.00 49.41 203 CYS A CA 1
ATOM 1669 C C . CYS A 1 203 ? 12.675 26.114 16.511 1.00 49.41 203 CYS A C 1
ATOM 1671 O O . CYS A 1 203 ? 13.787 26.563 16.784 1.00 49.41 203 CYS A O 1
ATOM 1673 N N . PRO A 1 204 ? 12.183 25.018 17.103 1.00 53.50 204 PRO A N 1
ATOM 1674 C CA . PRO A 1 204 ? 13.022 24.215 17.950 1.00 53.50 204 PRO A CA 1
ATOM 1675 C C . PRO A 1 204 ? 13.683 23.045 17.199 1.00 53.50 204 PRO A C 1
ATOM 1677 O O . PRO A 1 204 ? 14.211 22.151 17.839 1.00 53.50 204 PRO A O 1
ATOM 1680 N N . SER A 1 205 ? 13.658 22.967 15.860 1.00 54.88 205 SER A N 1
ATOM 1681 C CA . SER A 1 205 ? 14.095 21.746 15.151 1.00 54.88 205 SER A CA 1
ATOM 1682 C C . SER A 1 205 ? 15.537 21.306 15.446 1.00 54.88 205 SER A C 1
ATOM 1684 O O . SER A 1 205 ? 15.726 20.097 15.586 1.00 54.88 205 SER A O 1
ATOM 1686 N N . PRO A 1 206 ? 16.536 22.197 15.634 1.00 54.34 206 PRO A N 1
ATOM 1687 C CA . PRO A 1 206 ? 17.863 21.768 16.070 1.00 54.34 206 PRO A CA 1
ATOM 1688 C C . PRO A 1 206 ? 17.897 21.453 17.575 1.00 54.34 206 PRO A C 1
ATOM 1690 O O . PRO A 1 206 ? 18.553 20.501 17.988 1.00 54.34 206 PRO A O 1
ATOM 1693 N N . CYS A 1 207 ? 17.161 22.204 18.404 1.00 57.44 207 CYS A N 1
ATOM 1694 C CA . CYS A 1 207 ? 17.233 22.083 19.862 1.00 57.44 207 CYS A CA 1
ATOM 1695 C C . CYS A 1 207 ? 16.369 20.955 20.450 1.00 57.44 207 CYS A C 1
ATOM 1697 O O . CYS A 1 207 ? 16.799 20.320 21.401 1.00 57.44 207 CYS A O 1
ATOM 1699 N N . LEU A 1 208 ? 15.213 20.618 19.870 1.00 60.53 208 LEU A N 1
ATOM 1700 C CA . LEU A 1 208 ? 14.416 19.438 20.240 1.00 60.53 208 LEU A CA 1
ATOM 1701 C C . LEU A 1 208 ? 15.095 18.141 19.809 1.00 60.53 208 LEU A C 1
ATOM 1703 O O . LEU A 1 208 ? 14.994 17.138 20.510 1.00 60.53 208 LEU A O 1
ATOM 1707 N N . GLN A 1 209 ? 15.789 18.158 18.668 1.00 63.19 209 GLN A N 1
ATOM 1708 C CA . GLN A 1 209 ? 16.598 17.026 18.232 1.00 63.19 209 GLN A CA 1
ATOM 1709 C C . GLN A 1 209 ? 17.808 16.844 19.158 1.00 63.19 209 GLN A C 1
ATOM 1711 O O . GLN A 1 209 ? 18.037 15.735 19.629 1.00 63.19 209 GLN A O 1
ATOM 1716 N N . GLY A 1 210 ? 18.529 17.927 19.475 1.00 66.12 210 GLY A N 1
ATOM 1717 C CA . GLY A 1 210 ? 19.640 17.902 20.431 1.00 66.12 210 GLY A CA 1
ATOM 1718 C C . GLY A 1 210 ? 19.204 17.474 21.833 1.00 66.12 210 GLY A C 1
ATOM 1719 O O . GLY A 1 210 ? 19.861 16.649 22.459 1.00 66.12 210 GLY A O 1
ATOM 1720 N N . TRP A 1 211 ? 18.041 17.942 22.286 1.00 69.88 211 TRP A N 1
ATOM 1721 C CA . TRP A 1 211 ? 17.449 17.531 23.556 1.00 69.88 211 TRP A CA 1
ATOM 1722 C C . TRP A 1 211 ? 17.020 16.056 23.551 1.00 69.88 211 TRP A C 1
ATOM 1724 O O . TRP A 1 211 ? 17.241 15.347 24.528 1.00 69.88 211 TRP A O 1
ATOM 1734 N N . TYR A 1 212 ? 16.460 15.552 22.446 1.00 67.12 212 TYR A N 1
ATOM 1735 C CA . TYR A 1 212 ? 16.151 14.127 22.302 1.00 67.12 212 TYR A CA 1
ATOM 1736 C C . TYR A 1 212 ? 17.421 13.265 22.288 1.00 67.12 212 TYR A C 1
ATOM 1738 O O . TYR A 1 212 ? 17.439 12.195 22.898 1.00 67.12 212 TYR A O 1
ATOM 1746 N N . ASP A 1 213 ? 18.493 13.740 21.650 1.00 68.62 213 ASP A N 1
ATOM 1747 C CA . ASP A 1 213 ? 19.797 13.073 21.644 1.00 68.62 213 ASP A CA 1
ATOM 1748 C C . ASP A 1 213 ? 20.429 13.072 23.057 1.00 68.62 213 ASP A C 1
ATOM 1750 O O . ASP A 1 213 ? 20.923 12.034 23.498 1.00 68.62 213 ASP A O 1
ATOM 1754 N N . GLN A 1 214 ? 20.309 14.162 23.827 1.00 72.31 214 GLN A N 1
ATOM 1755 C CA . GLN A 1 214 ? 20.684 14.203 25.251 1.00 72.31 214 GLN A CA 1
ATOM 1756 C C . GLN A 1 214 ? 19.831 13.249 26.102 1.00 72.31 214 GLN A C 1
ATOM 1758 O O . GLN A 1 214 ? 20.353 12.503 26.928 1.00 72.31 214 GLN A O 1
ATOM 1763 N N . LEU A 1 215 ? 18.518 13.195 25.866 1.00 67.94 215 LEU A N 1
ATOM 1764 C CA . LEU A 1 215 ? 17.614 12.279 26.566 1.00 67.94 215 LEU A CA 1
ATOM 1765 C C . LEU A 1 215 ? 17.911 10.810 26.231 1.00 67.94 215 LEU A C 1
ATOM 1767 O O . LEU A 1 215 ? 17.752 9.922 27.073 1.00 67.94 215 LEU A O 1
ATOM 1771 N N . LEU A 1 216 ? 18.375 10.531 25.013 1.00 66.62 216 LEU A N 1
ATOM 1772 C CA . LEU A 1 216 ? 18.855 9.212 24.611 1.00 66.62 216 LEU A CA 1
ATOM 1773 C C . LEU A 1 216 ? 20.142 8.813 25.342 1.00 66.62 216 LEU A C 1
ATOM 1775 O O . LEU A 1 216 ? 20.261 7.627 25.657 1.00 66.62 216 LEU A O 1
ATOM 1779 N N . GLN A 1 217 ? 21.033 9.763 25.649 1.00 72.69 217 GLN A N 1
ATOM 1780 C CA . GLN A 1 217 ? 22.283 9.538 26.392 1.00 72.69 217 GLN A CA 1
ATOM 1781 C C . GLN A 1 217 ? 22.075 9.295 27.896 1.00 72.69 217 GLN A C 1
ATOM 1783 O O . GLN A 1 217 ? 22.903 8.641 28.523 1.00 72.69 217 GLN A O 1
ATOM 1788 N N . LEU A 1 218 ? 20.957 9.743 28.477 1.00 73.88 218 LEU A N 1
ATOM 1789 C CA . LEU A 1 218 ? 20.623 9.447 29.873 1.00 73.88 218 LEU A CA 1
ATOM 1790 C C . LEU A 1 218 ? 20.345 7.946 30.078 1.00 73.88 218 LEU A C 1
ATOM 1792 O O . LEU A 1 218 ? 19.654 7.312 29.271 1.00 73.88 218 LEU A O 1
ATOM 1796 N N . THR A 1 219 ? 20.803 7.376 31.194 1.00 74.12 219 THR A N 1
ATOM 1797 C CA . THR A 1 219 ? 20.621 5.963 31.589 1.00 74.12 219 THR A CA 1
ATOM 1798 C C . THR A 1 219 ? 19.193 5.643 32.068 1.00 74.12 219 THR A C 1
ATOM 1800 O O . THR A 1 219 ? 18.989 4.888 33.012 1.00 74.12 219 THR A O 1
ATOM 1803 N N . LEU A 1 220 ? 18.165 6.197 31.413 1.00 74.56 220 LEU A N 1
ATOM 1804 C CA . LEU A 1 220 ? 16.766 5.860 31.692 1.00 74.56 220 LEU A CA 1
ATOM 1805 C C . LEU A 1 220 ? 16.283 4.634 30.890 1.00 74.56 220 LEU A C 1
ATOM 1807 O O . LEU A 1 220 ? 16.637 4.488 29.711 1.00 74.56 220 LEU A O 1
ATOM 1811 N N . PRO A 1 221 ? 15.391 3.799 31.466 1.00 81.81 221 PRO A N 1
ATOM 1812 C CA . PRO A 1 221 ? 14.739 2.718 30.735 1.00 81.81 221 PRO A CA 1
ATOM 1813 C C . PRO A 1 221 ? 13.921 3.244 29.547 1.00 81.81 221 PRO A C 1
ATOM 1815 O O . PRO A 1 221 ? 13.346 4.336 29.592 1.00 81.81 221 PRO A O 1
ATOM 1818 N N . ARG A 1 222 ? 13.823 2.441 28.477 1.00 76.44 222 ARG A N 1
ATOM 1819 C CA . ARG A 1 222 ? 13.150 2.821 27.214 1.00 76.44 222 ARG A CA 1
ATOM 1820 C C . ARG A 1 222 ? 11.714 3.318 27.420 1.00 76.44 222 ARG A C 1
ATOM 1822 O O . ARG A 1 222 ? 11.308 4.267 26.759 1.00 76.44 222 ARG A O 1
ATOM 1829 N N . ILE A 1 223 ? 10.990 2.725 28.367 1.00 79.25 223 ILE A N 1
ATOM 1830 C CA . ILE A 1 223 ? 9.601 3.076 28.694 1.00 79.25 223 ILE A CA 1
ATOM 1831 C C . ILE A 1 223 ? 9.501 4.524 29.192 1.00 79.25 223 ILE A C 1
ATOM 1833 O O . ILE A 1 223 ? 8.660 5.280 28.716 1.00 79.25 223 ILE A O 1
ATOM 1837 N N . HIS A 1 224 ? 10.400 4.952 30.084 1.00 78.38 224 HIS A N 1
ATOM 1838 C CA . HIS A 1 224 ? 10.395 6.325 30.598 1.00 78.38 224 HIS A CA 1
ATOM 1839 C C . HIS A 1 224 ? 10.693 7.340 29.495 1.00 78.38 224 HIS A C 1
ATOM 1841 O O . HIS A 1 224 ? 10.038 8.377 29.421 1.00 78.38 224 HIS A O 1
ATOM 1847 N N . LYS A 1 225 ? 11.614 7.018 28.579 1.00 79.00 225 LYS A N 1
ATOM 1848 C CA . LYS A 1 225 ? 11.906 7.874 27.419 1.00 79.00 225 LYS A CA 1
ATOM 1849 C C . LYS A 1 225 ? 10.675 8.046 26.517 1.00 79.00 225 LYS A C 1
ATOM 1851 O O . LYS A 1 225 ? 10.408 9.156 26.059 1.00 79.00 225 LYS A O 1
ATOM 1856 N N . GLU A 1 226 ? 9.898 6.982 26.299 1.00 80.94 226 GLU A N 1
ATOM 1857 C CA . GLU A 1 226 ? 8.649 7.039 25.521 1.00 80.94 226 GLU A CA 1
ATOM 1858 C C . GLU A 1 226 ? 7.546 7.845 26.223 1.00 80.94 226 GLU A C 1
ATOM 1860 O O . GLU A 1 226 ? 6.847 8.619 25.563 1.00 80.94 226 GLU A O 1
ATOM 1865 N N . ILE A 1 227 ? 7.417 7.719 27.548 1.00 83.31 227 ILE A N 1
ATOM 1866 C CA . ILE A 1 227 ? 6.459 8.500 28.348 1.00 83.31 227 ILE A CA 1
ATOM 1867 C C . ILE A 1 227 ? 6.789 9.993 28.272 1.00 83.31 227 ILE A C 1
ATOM 1869 O O . ILE A 1 227 ? 5.901 10.796 27.991 1.00 83.31 227 ILE A O 1
ATOM 1873 N N . ILE A 1 228 ? 8.059 10.366 28.448 1.00 83.31 228 ILE A N 1
ATOM 1874 C CA . ILE A 1 228 ? 8.489 11.769 28.385 1.00 83.31 228 ILE A CA 1
ATOM 1875 C C . ILE A 1 228 ? 8.210 12.358 26.992 1.00 83.31 228 ILE A C 1
ATOM 1877 O O . ILE A 1 228 ? 7.671 13.460 26.881 1.00 83.31 228 ILE A O 1
ATOM 1881 N N . CYS A 1 229 ? 8.506 11.618 25.917 1.00 81.38 229 CYS A N 1
ATOM 1882 C CA . CYS A 1 229 ? 8.182 12.064 24.557 1.00 81.38 229 CYS A CA 1
ATOM 1883 C C . CYS A 1 229 ? 6.665 12.236 24.362 1.00 81.38 229 CYS A C 1
ATOM 1885 O O . CYS A 1 229 ? 6.225 13.218 23.765 1.00 81.38 229 CYS A O 1
ATOM 1887 N N . SER A 1 230 ? 5.849 11.329 24.909 1.00 83.88 230 SER A N 1
ATOM 1888 C CA . SER A 1 230 ? 4.387 11.450 24.860 1.00 83.88 230 SER A CA 1
ATOM 1889 C C . SER A 1 230 ? 3.885 12.689 25.610 1.00 83.88 230 SER A C 1
ATOM 1891 O O . SER A 1 230 ? 3.097 13.464 25.059 1.00 83.88 230 SER A O 1
ATOM 1893 N N . MET A 1 231 ? 4.413 12.963 26.806 1.00 83.88 231 MET A N 1
ATOM 1894 C CA . MET A 1 231 ? 4.097 14.181 27.565 1.00 83.88 231 MET A CA 1
ATOM 1895 C C . MET A 1 231 ? 4.445 15.449 26.778 1.00 83.88 231 MET A C 1
ATOM 1897 O O . MET A 1 231 ? 3.635 16.372 26.714 1.00 83.88 231 MET A O 1
ATOM 1901 N N . LEU A 1 232 ? 5.595 15.473 26.100 1.00 82.56 232 LEU A N 1
ATOM 1902 C CA . LEU A 1 232 ? 5.992 16.604 25.259 1.00 82.56 232 LEU A CA 1
ATOM 1903 C C . LEU A 1 232 ? 5.080 16.805 24.051 1.00 82.56 232 LEU A C 1
ATOM 1905 O O . LEU A 1 232 ? 4.639 17.928 23.804 1.00 82.56 232 LEU A O 1
ATOM 1909 N N . THR A 1 233 ? 4.756 15.740 23.310 1.00 82.81 233 THR A N 1
ATOM 1910 C CA . THR A 1 233 ? 3.801 15.847 22.189 1.00 82.81 233 THR A CA 1
ATOM 1911 C C . THR A 1 233 ? 2.437 16.347 22.668 1.00 82.81 233 THR A C 1
ATOM 1913 O O . THR A 1 233 ? 1.783 17.138 21.982 1.00 82.81 233 THR A O 1
ATOM 1916 N N . THR A 1 234 ? 2.049 15.959 23.885 1.00 84.81 234 THR A N 1
ATOM 1917 C CA . THR A 1 234 ? 0.809 16.389 24.524 1.00 84.81 234 THR A CA 1
ATOM 1918 C C . THR A 1 234 ? 0.846 17.874 24.889 1.00 84.81 234 THR A C 1
ATOM 1920 O O . THR A 1 234 ? -0.061 18.622 24.521 1.00 84.81 234 THR A O 1
ATOM 1923 N N . ALA A 1 235 ? 1.925 18.336 25.523 1.00 82.44 235 ALA A N 1
ATOM 1924 C CA . ALA A 1 235 ? 2.130 19.742 25.870 1.00 82.44 235 ALA A CA 1
ATOM 1925 C C . ALA A 1 235 ? 2.117 20.652 24.628 1.00 82.44 235 ALA A C 1
ATOM 1927 O O . ALA A 1 235 ? 1.411 21.661 24.602 1.00 82.44 235 ALA A O 1
ATOM 1928 N N . VAL A 1 236 ? 2.820 20.253 23.562 1.00 81.44 236 VAL A N 1
ATOM 1929 C CA . VAL A 1 236 ? 2.856 20.985 22.284 1.00 81.44 236 VAL A CA 1
ATOM 1930 C C . VAL A 1 236 ? 1.456 21.160 21.693 1.00 81.44 236 VAL A C 1
ATOM 1932 O O . VAL A 1 236 ? 1.092 22.252 21.247 1.00 81.44 236 VAL A O 1
ATOM 1935 N N . TYR A 1 237 ? 0.651 20.101 21.706 1.00 82.62 237 TYR A N 1
ATOM 1936 C CA . TYR A 1 237 ? -0.723 20.156 21.222 1.00 82.62 237 TYR A CA 1
ATOM 1937 C C . TYR A 1 237 ? -1.592 21.113 22.044 1.00 82.62 237 TYR A C 1
ATOM 1939 O O . TYR A 1 237 ? -2.311 21.920 21.454 1.00 82.62 237 TYR A O 1
ATOM 1947 N N . TYR A 1 238 ? -1.524 21.065 23.378 1.00 81.75 238 TYR A N 1
ATOM 1948 C CA . TYR A 1 238 ? -2.321 21.959 24.225 1.00 81.75 238 TYR A CA 1
ATOM 1949 C C . TYR A 1 238 ? -1.894 23.421 24.089 1.00 81.75 238 TYR A C 1
ATOM 1951 O O . TYR A 1 238 ? -2.756 24.295 24.010 1.00 81.75 238 TYR A O 1
ATOM 1959 N N . MET A 1 239 ? -0.595 23.696 23.943 1.00 79.31 239 MET A N 1
ATOM 1960 C CA . MET A 1 239 ? -0.104 25.041 23.622 1.00 79.31 239 MET A CA 1
ATOM 1961 C C . MET A 1 239 ? -0.653 25.550 22.283 1.00 79.31 239 MET A C 1
ATOM 1963 O O . MET A 1 239 ? -1.089 26.699 22.174 1.00 79.31 239 MET A O 1
ATOM 1967 N N . TRP A 1 240 ? -0.649 24.701 21.251 1.00 81.69 240 TRP A N 1
ATOM 1968 C CA . TRP A 1 240 ? -1.228 25.039 19.950 1.00 81.69 240 TRP A CA 1
ATOM 1969 C C . TRP A 1 240 ? -2.744 25.259 20.036 1.00 81.69 240 TRP 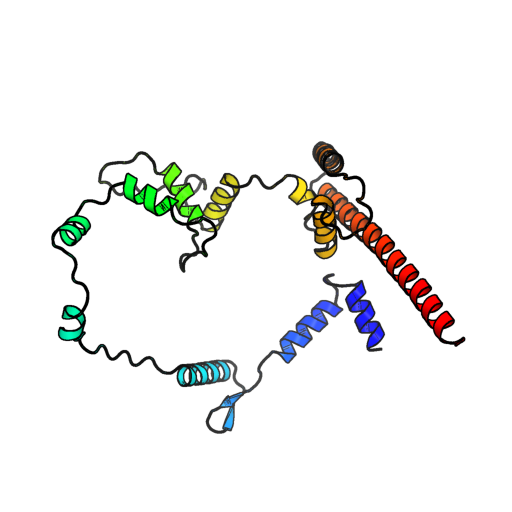A C 1
ATOM 1971 O O . TRP A 1 240 ? -3.258 26.232 19.478 1.00 81.69 240 TRP A O 1
ATOM 1981 N N . ARG A 1 241 ? -3.453 24.394 20.769 1.00 78.38 241 ARG A N 1
ATOM 1982 C CA . ARG A 1 241 ? -4.900 24.482 20.991 1.00 78.38 241 ARG A CA 1
ATOM 1983 C C . ARG A 1 241 ? -5.271 25.788 21.692 1.00 78.38 241 ARG A C 1
ATOM 1985 O O . ARG A 1 241 ? -6.092 26.522 21.153 1.00 78.38 241 ARG A O 1
ATOM 1992 N N . ALA A 1 242 ? -4.615 26.120 22.806 1.00 77.62 242 ALA A N 1
ATOM 1993 C CA . ALA A 1 242 ? -4.859 27.354 23.555 1.00 77.62 242 ALA A CA 1
ATOM 1994 C C . ALA A 1 242 ? -4.665 28.603 22.677 1.00 77.62 242 ALA A C 1
ATOM 1996 O O . ALA A 1 242 ? -5.506 29.500 22.650 1.00 77.62 242 ALA A O 1
ATOM 1997 N N . ARG A 1 243 ? -3.601 28.633 21.864 1.00 71.12 243 ARG A N 1
ATOM 1998 C CA . ARG A 1 243 ? -3.355 29.735 20.917 1.00 71.12 243 ARG A CA 1
ATOM 1999 C C . ARG A 1 243 ? -4.429 29.863 19.835 1.00 71.12 243 ARG A C 1
ATOM 2001 O O . ARG A 1 243 ? -4.729 30.976 19.405 1.00 71.12 243 ARG A O 1
ATOM 2008 N N . ASN A 1 244 ? -5.001 28.755 19.377 1.00 69.94 244 ASN A N 1
ATOM 2009 C CA . ASN A 1 244 ? -6.060 28.782 18.369 1.00 69.94 244 ASN A CA 1
ATOM 2010 C C . ASN A 1 244 ? -7.440 29.095 18.955 1.00 69.94 244 ASN A C 1
ATOM 2012 O O . ASN A 1 244 ? -8.236 29.760 18.294 1.00 69.94 244 ASN A O 1
ATOM 2016 N N . GLU A 1 245 ? -7.708 28.688 20.192 1.00 71.75 245 GLU A N 1
ATOM 2017 C CA . GLU A 1 245 ? -8.928 29.069 20.910 1.00 71.75 245 GLU A CA 1
ATOM 2018 C C . GLU A 1 245 ? -8.965 30.586 21.170 1.00 71.75 245 GLU A C 1
ATOM 2020 O O . GLU A 1 245 ? -9.999 31.217 20.931 1.00 71.75 245 GLU A O 1
ATOM 2025 N N . LEU A 1 246 ? -7.822 31.205 21.501 1.00 59.66 246 LEU A N 1
ATOM 2026 C CA . LEU A 1 246 ? -7.696 32.666 21.606 1.00 59.66 246 LEU A CA 1
ATOM 2027 C C . LEU A 1 246 ? -8.039 33.382 20.287 1.00 59.66 246 LEU A C 1
ATOM 2029 O O . LEU A 1 246 ? -8.799 34.347 20.297 1.00 59.66 246 LEU A O 1
ATOM 2033 N N . LYS A 1 247 ? -7.586 32.869 19.132 1.00 58.28 247 LYS A N 1
ATOM 2034 C CA . LYS A 1 247 ? -7.938 33.438 17.812 1.00 58.28 247 LYS A CA 1
ATOM 2035 C C . LYS A 1 247 ? -9.434 33.368 17.508 1.00 58.28 247 LYS A C 1
ATOM 2037 O O . LYS A 1 247 ? -9.980 34.288 16.900 1.00 58.28 247 LYS A O 1
ATOM 2042 N N . CYS A 1 248 ? -10.097 32.275 17.888 1.00 52.31 248 CYS A N 1
ATOM 2043 C CA . CYS A 1 248 ? -11.544 32.145 17.720 1.00 52.31 248 CYS A CA 1
ATOM 2044 C C . CYS A 1 248 ? -12.311 33.123 18.617 1.00 52.31 248 CYS A C 1
ATOM 2046 O O . CYS A 1 248 ? -13.350 33.623 18.188 1.00 52.31 248 CYS A O 1
ATOM 2048 N N . SER A 1 249 ? -11.794 33.429 19.810 1.00 54.41 249 SER A N 1
ATOM 2049 C CA . SER A 1 249 ? -12.360 34.459 20.688 1.00 54.41 249 SER A CA 1
ATOM 2050 C C . SER A 1 249 ? -12.237 35.858 20.068 1.00 54.41 249 SER A C 1
ATOM 2052 O O . SER A 1 249 ? -13.245 36.544 19.915 1.00 54.41 249 SER A O 1
ATOM 2054 N N . THR A 1 250 ? -11.050 36.236 19.575 1.00 54.25 250 THR A N 1
ATOM 2055 C CA . THR A 1 250 ? -10.811 37.551 18.943 1.00 54.25 250 THR A CA 1
ATOM 2056 C C . THR A 1 250 ? -11.588 37.743 17.635 1.00 54.25 250 THR A C 1
ATOM 2058 O O . THR A 1 250 ? -12.091 38.830 17.357 1.00 54.25 250 THR A O 1
ATOM 2061 N N . LYS A 1 251 ? -11.741 36.688 16.819 1.00 55.72 251 LYS A N 1
ATOM 2062 C CA . LYS A 1 251 ? -12.607 36.740 15.625 1.00 55.72 251 LYS A CA 1
ATOM 2063 C C . LYS A 1 251 ? -14.086 36.874 15.990 1.00 55.72 251 LYS A C 1
ATOM 2065 O O . LYS A 1 251 ? -14.832 37.542 15.285 1.00 55.72 251 LYS A O 1
ATOM 2070 N N . ARG A 1 252 ? -14.527 36.247 17.087 1.00 50.47 252 ARG A N 1
ATOM 2071 C CA . ARG A 1 252 ? -15.909 36.382 17.565 1.00 50.47 252 ARG A CA 1
ATOM 2072 C C . ARG A 1 252 ? -16.184 37.756 18.161 1.00 50.47 252 ARG A C 1
ATOM 2074 O O . ARG A 1 252 ? -17.292 38.224 17.943 1.00 50.47 252 ARG A O 1
ATOM 2081 N N . SER A 1 253 ? -15.235 38.384 18.863 1.00 51.84 253 SER A N 1
ATOM 2082 C CA . SER A 1 253 ? -15.404 39.752 19.378 1.00 51.84 253 SER A CA 1
ATOM 2083 C C . SER A 1 253 ? -15.484 40.762 18.234 1.00 51.84 253 SER A C 1
ATOM 2085 O O . SER A 1 253 ? -16.507 41.415 18.091 1.00 51.84 253 SER A O 1
ATOM 2087 N N . THR A 1 254 ? -14.517 40.750 17.311 1.00 52.78 254 THR A N 1
ATOM 2088 C CA . THR A 1 254 ? -14.523 41.630 16.124 1.00 52.78 254 THR A CA 1
ATOM 2089 C C . THR A 1 254 ? -15.768 41.447 15.246 1.00 52.78 254 THR A C 1
ATOM 2091 O O . THR A 1 254 ? -16.340 42.422 14.772 1.00 52.78 254 THR A O 1
ATOM 2094 N N . GLN A 1 255 ? -16.268 40.218 15.069 1.00 49.00 255 GLN A N 1
ATOM 2095 C CA . GLN A 1 255 ? -17.508 39.965 14.318 1.00 49.00 255 GLN A CA 1
ATOM 2096 C C . GLN A 1 255 ? -18.796 40.286 15.108 1.00 49.00 255 GLN A C 1
ATOM 2098 O O . GLN A 1 255 ? -19.878 40.356 14.516 1.00 49.00 255 GLN A O 1
ATOM 2103 N N . LYS A 1 256 ? -18.714 40.445 16.435 1.00 52.75 256 LYS A N 1
ATOM 2104 C CA . LYS A 1 256 ? -19.792 40.998 17.273 1.00 52.75 256 LYS A CA 1
ATOM 2105 C C . LYS A 1 256 ? -19.797 42.523 17.182 1.00 52.75 256 LYS A C 1
ATOM 2107 O O . LYS A 1 256 ? -20.864 43.094 17.008 1.00 52.75 256 LYS A O 1
ATOM 2112 N N . ASP A 1 257 ? -18.619 43.141 17.190 1.00 52.72 257 ASP A N 1
ATOM 2113 C CA . ASP A 1 257 ? -18.447 44.590 17.063 1.00 52.72 257 ASP A CA 1
ATOM 2114 C C . ASP A 1 257 ? -18.910 45.088 15.684 1.00 52.72 257 ASP A C 1
ATOM 2116 O O . ASP A 1 257 ? -19.675 46.042 15.603 1.00 52.72 257 ASP A O 1
ATOM 2120 N N . ILE A 1 258 ? -18.576 44.377 14.599 1.00 54.78 258 ILE A N 1
ATOM 2121 C CA . ILE A 1 258 ? -19.057 44.701 13.239 1.00 54.78 258 ILE A CA 1
ATOM 2122 C C . ILE A 1 258 ? -20.584 44.568 13.127 1.00 54.78 258 ILE A C 1
ATOM 2124 O O . ILE A 1 258 ? -21.233 45.404 12.504 1.00 54.78 258 ILE A O 1
ATOM 2128 N N . ARG A 1 259 ? -21.176 43.540 13.752 1.00 48.19 259 ARG A N 1
ATOM 2129 C CA . ARG A 1 259 ? -22.638 43.376 13.775 1.00 48.19 259 ARG A CA 1
ATOM 2130 C C . ARG A 1 259 ? -23.332 44.446 14.610 1.00 48.19 259 ARG A C 1
ATOM 2132 O O . ARG A 1 259 ? -24.394 44.895 14.208 1.00 48.19 259 ARG A O 1
ATOM 2139 N N . ASN A 1 260 ? -22.726 44.874 15.716 1.00 50.34 260 ASN A N 1
ATOM 2140 C CA . ASN A 1 260 ? -23.244 45.973 16.523 1.00 50.34 260 ASN A CA 1
ATOM 2141 C C . ASN A 1 260 ? -23.142 47.318 15.792 1.00 50.34 260 ASN A C 1
ATOM 2143 O O . ASN A 1 260 ? -24.004 48.154 15.991 1.00 50.34 260 ASN A O 1
ATOM 2147 N N . ILE A 1 261 ? -22.149 47.539 14.926 1.00 54.72 261 ILE A N 1
ATOM 2148 C CA . ILE A 1 261 ? -22.052 48.772 14.121 1.00 54.72 261 ILE A CA 1
ATOM 2149 C C . ILE A 1 261 ? -23.116 48.802 13.006 1.00 54.72 261 ILE A C 1
ATOM 2151 O O . ILE A 1 261 ? -23.660 49.860 12.708 1.00 54.72 261 ILE A O 1
ATOM 2155 N N . GLN A 1 262 ? -23.470 47.651 12.425 1.00 51.19 262 GLN A N 1
ATOM 2156 C CA . GLN A 1 262 ? -24.502 47.555 11.380 1.00 51.19 262 GLN A CA 1
ATOM 2157 C C . GLN A 1 262 ? -25.947 47.692 11.887 1.00 51.19 262 GLN A C 1
ATOM 2159 O O . GLN A 1 262 ? -26.849 47.808 11.071 1.00 51.19 262 GLN A O 1
ATOM 2164 N N . THR A 1 263 ? -26.187 47.678 13.201 1.00 51.94 263 THR A N 1
ATOM 2165 C CA . THR A 1 263 ? -27.526 47.876 13.793 1.00 51.94 263 THR A CA 1
ATOM 2166 C C . THR A 1 263 ? -27.817 49.328 14.203 1.00 51.94 263 THR A C 1
ATOM 2168 O O . THR A 1 263 ? -28.856 49.580 14.803 1.00 51.94 263 THR A O 1
ATOM 2171 N N . TRP A 1 264 ? -26.907 50.270 13.919 1.00 48.09 264 TRP A N 1
ATOM 2172 C CA . TRP A 1 264 ? -27.059 51.715 14.187 1.00 48.09 264 TRP A CA 1
ATOM 2173 C C . TRP A 1 264 ? -27.194 52.573 12.909 1.00 48.09 264 TRP A C 1
ATOM 2175 O O . TRP A 1 264 ? -27.133 53.798 12.990 1.00 48.09 264 TRP A O 1
ATOM 2185 N N . PHE A 1 265 ? -27.393 51.936 11.753 1.00 42.78 265 PHE A N 1
ATOM 2186 C CA . PHE A 1 265 ? -27.853 52.538 10.496 1.00 42.78 265 PHE A CA 1
ATOM 2187 C C . PHE A 1 265 ? -29.130 51.823 10.055 1.00 42.78 265 PHE A C 1
ATOM 2189 O O . PHE A 1 265 ? -29.993 52.498 9.456 1.00 42.78 265 PHE A O 1
#

Sequence (265 aa):
MRQQSKLEWLNSGDHYTKLFFAKMKQRKQANYIYSINDATGTIVDDFSAVAKTLTDFYQQLLGKQKIHYTHVSQKIMEAGPILTIVQQLMLCFVVTQKEINKVMFSIPNEKSPGPNRYSSGFFKACLGEIGSVGSSELKKWHWKSNPNGDYRVIFGYEWYLNLQHRKPRWTKLVWPRPATPRHSFIAWLLLKQKLPVNTRVPCPSPCLQGWYDQLLQLTLPRIHKEIICSMLTTAVYYMWRARNELKCSTKRSTQKDIRNIQTWF

Radius of gyration: 30.91 Å; chains: 1; bounding box: 67×75×74 Å

pLDDT: mean 71.92, std 13.79, range [32.56, 92.0]

Organism: NCBI:txid171969

Foldseek 3Di:
DVVVVVVCCVVCPPPPDPVVVVVVVVVCVVPDCQWDQAPVRDIDRDPVVVVVRVVVVVCVVVDDPPPPPDPDPPVVVVPDDDDDPVRVVVVVDDQDPVNVLVVLVVDDQPDAADVVRDTSLLVNVVVVVVPDDDDDDPPDDFDPQDPVSDDDPVSSVVVSCVVPDPDPLCCCLLCQPPADVVLSVLVVCLLVQVHPDPDSDPHCNVVVSVVLVVVVVDPDDPVVSSVVSNVVSVVSVVVSVVVVVVVVVVVVVVVVVVVVVVVVD

Secondary structure (DSSP, 8-state):
-HHHHHHHHHHHTTS--HHHHHHHHHHHHHT----EE-TTS-EE--HHHHHHHHHHHHHHHH-------PPP-HHHHHTSPPPPHHHHHHHHSPPPHHHHHHHHHHS-TTSPP-TT---HHHHHHHHHHSTT--SS-------TTSTT----HHHHHHHHHHHH----TTHHHHS-TTS-HHHHHHHHHHHTT----SS-PPP-HHHHHHHHHHHHHS---HHHHHHHHHHHHHHHHHHHHHHHHHHHHHHHHHHHHHHHHTT--